Protein AF-A0A8T4FK68-F1 (afdb_monomer)

Foldseek 3Di:
DLAADEEEDDDQVVLVVVLVVVVVHPLLSYAYAWEQQQWDQAPNFIARWRLVLNLCSQLVQAPPVRSTDGDPFAQVVVVVLLVVLVVVVVVVVVDPDDDDPDPPVPPNVRSNDHDGAGPVSVVLRVQCLVCLLVVHFPQRSSVVSCVVSVRSHHYHYNDSWRKHKWWQFPNDIHGPVVVVVVCVVDVPDDTDTDIDIDTHHDDNPDPVD

Mean predicted aligned error: 7.6 Å

Radius of gyration: 19.34 Å; Cα contacts (8 Å, |Δi|>4): 281; chains: 1; bounding box: 52×34×52 Å

Nearest PDB structures (foldseek):
  3c3e-assembly2_C  TM=8.584E-01  e=7.168E-16  Methanosarcina mazei Go1
  6uw7-assembly1_B  TM=7.693E-01  e=9.466E-12  Mycolicibacterium smegmatis MC2 155
  6uvx-assembly1_B  TM=7.563E-01  e=1.746E-11  Mycolicibacterium smegmatis MC2 155
  6uw1-assembly1_B  TM=7.577E-01  e=1.973E-11  Mycolicibacterium smegmatis MC2 155
  6uw3-assembly1_B  TM=7.635E-01  e=1.900E-10  Mycolicibacterium smegmatis MC2 155

pLDDT: mean 85.74, std 16.45, range [35.16, 98.69]

Sequence (209 aa):
MSSMITVISGGEDSLKLIKALRNLLYDSDITVIANTSDALWTQGNLVCPDLDDILYLFSGQLNMQNWTGIKGDTYSTYNFLEKICADAMAIKENATETDDTDGINDVSANLGNIYPIGDKQRAVCIARAMHLKNKLTITQSTRILSKSFGVTATVLPATDTRITAYAKFAGETFSIADFRAIRSTDKTADFKAEIELEFTKYPQITEDT

Solvent-accessible surface area (backbone atoms only — not comparable to full-atom values): 12105 Å² total; per-residue (Å²): 129,89,78,71,46,79,42,83,34,59,61,59,68,39,52,54,51,50,58,54,45,55,78,78,43,59,52,66,38,34,32,38,36,16,45,43,44,76,39,44,80,53,97,94,24,56,45,45,56,45,48,50,32,52,51,22,49,68,45,72,37,37,18,78,89,79,59,55,54,56,54,90,54,49,47,65,64,39,59,52,49,53,50,54,31,50,56,52,50,57,52,53,75,70,53,74,90,73,97,70,94,68,90,72,87,67,60,73,76,59,50,80,65,70,80,89,50,33,51,60,57,44,50,53,20,50,51,43,43,52,34,42,52,70,72,42,48,56,50,56,37,46,48,52,51,30,60,75,52,68,36,64,40,48,66,37,57,68,54,73,58,38,34,42,43,32,32,39,42,99,92,42,81,30,49,52,68,57,46,50,54,58,49,68,76,44,86,82,62,87,82,77,57,52,80,48,78,46,80,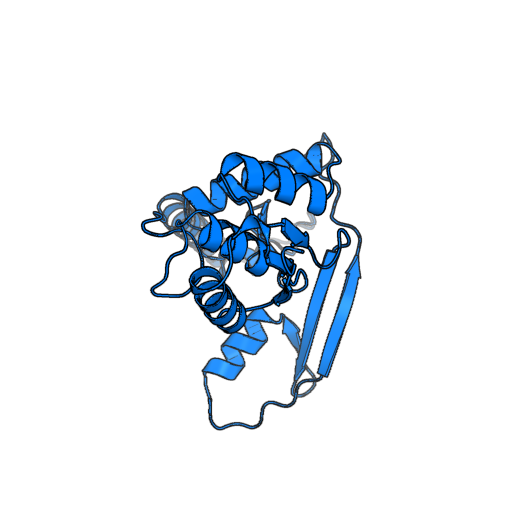47,76,67,81,75,60,50,94,91,107

Structure (mmCIF, N/CA/C/O backbone):
data_AF-A0A8T4FK68-F1
#
_entry.id   AF-A0A8T4FK68-F1
#
loop_
_atom_site.group_PDB
_atom_site.id
_atom_site.type_symbol
_atom_site.label_atom_id
_atom_site.label_alt_id
_atom_site.label_comp_id
_atom_site.label_asym_id
_atom_site.label_entity_id
_atom_site.label_seq_id
_atom_site.pdbx_PDB_ins_code
_atom_site.Cartn_x
_atom_site.Cartn_y
_atom_site.Cartn_z
_atom_site.occupancy
_atom_site.B_iso_or_equiv
_atom_site.auth_seq_id
_atom_site.auth_comp_id
_atom_site.auth_asym_id
_atom_site.auth_atom_id
_atom_site.pdbx_PDB_model_num
ATOM 1 N N . MET A 1 1 ? -22.389 -2.927 22.733 1.00 53.84 1 MET A N 1
ATOM 2 C CA . MET A 1 1 ? -21.248 -3.512 22.000 1.00 53.84 1 MET A CA 1
ATOM 3 C C . MET A 1 1 ? -20.831 -2.488 20.967 1.00 53.84 1 MET A C 1
ATOM 5 O O . MET A 1 1 ? -21.723 -1.981 20.299 1.00 53.84 1 MET A O 1
ATOM 9 N N . SER A 1 2 ? -19.546 -2.132 20.888 1.00 67.31 2 SER A N 1
ATOM 10 C CA . SER A 1 2 ? -19.063 -1.401 19.712 1.00 67.31 2 SER A CA 1
ATOM 11 C C . SER A 1 2 ? -19.108 -2.366 18.528 1.00 67.31 2 SER A C 1
ATOM 13 O O . SER A 1 2 ? -18.639 -3.499 18.661 1.00 67.31 2 SER A O 1
ATOM 15 N N . SER A 1 3 ? -19.756 -1.985 17.431 1.00 83.50 3 SER A N 1
ATOM 16 C CA . SER A 1 3 ? -19.839 -2.830 16.238 1.00 83.50 3 SER A CA 1
ATOM 17 C C . SER A 1 3 ? -18.561 -2.659 15.428 1.00 83.50 3 SER A C 1
ATOM 19 O O . SER A 1 3 ? -18.343 -1.601 14.848 1.00 83.50 3 SER A O 1
ATOM 21 N N . MET A 1 4 ? -17.728 -3.700 15.379 1.00 92.94 4 MET A N 1
ATOM 22 C CA . MET A 1 4 ? -16.524 -3.709 14.549 1.00 92.94 4 MET A CA 1
ATOM 23 C C . MET A 1 4 ? -16.894 -3.982 13.086 1.00 92.94 4 MET A C 1
ATOM 25 O O . MET A 1 4 ? -17.629 -4.932 12.807 1.00 92.94 4 MET A O 1
ATOM 29 N N . ILE A 1 5 ? -16.378 -3.177 12.154 1.00 96.88 5 ILE A N 1
ATOM 30 C CA . ILE A 1 5 ? -16.559 -3.379 10.708 1.00 96.88 5 ILE A CA 1
ATOM 31 C C . ILE A 1 5 ? -15.246 -3.843 10.085 1.00 96.88 5 ILE A C 1
ATOM 33 O O . ILE A 1 5 ? -14.201 -3.226 10.281 1.00 96.88 5 ILE A O 1
ATOM 37 N N . THR A 1 6 ? -15.313 -4.904 9.281 1.00 98.00 6 THR A N 1
ATOM 38 C CA . THR A 1 6 ? -14.191 -5.377 8.466 1.00 98.00 6 THR A CA 1
ATOM 39 C C . THR A 1 6 ? -14.431 -5.062 6.994 1.00 98.00 6 THR A C 1
ATOM 41 O O . THR A 1 6 ? -15.475 -5.407 6.445 1.00 98.00 6 THR A O 1
ATOM 44 N N . VAL A 1 7 ? -13.445 -4.439 6.349 1.00 98.00 7 VAL A N 1
ATOM 45 C CA . VAL A 1 7 ? -13.447 -4.109 4.919 1.00 98.00 7 VAL A CA 1
ATOM 46 C C . VAL A 1 7 ? -12.331 -4.882 4.226 1.00 98.00 7 VAL A C 1
ATOM 48 O O . VAL A 1 7 ? -11.179 -4.819 4.651 1.00 98.00 7 VAL A O 1
ATOM 51 N N . ILE A 1 8 ? -12.654 -5.585 3.142 1.00 97.62 8 ILE A N 1
ATOM 52 C CA . ILE A 1 8 ? -11.650 -6.092 2.200 1.00 97.62 8 ILE A CA 1
ATOM 53 C C . ILE A 1 8 ? -11.400 -4.975 1.186 1.00 97.62 8 ILE A C 1
ATOM 55 O O . ILE A 1 8 ? -12.343 -4.478 0.572 1.00 97.62 8 ILE A O 1
ATOM 59 N N . SER A 1 9 ? -10.152 -4.530 1.073 1.00 96.44 9 SER A N 1
ATOM 60 C CA . SER A 1 9 ? -9.780 -3.291 0.386 1.00 96.44 9 SER A CA 1
ATOM 61 C C . SER A 1 9 ? -8.747 -3.543 -0.702 1.00 96.44 9 SER A C 1
ATOM 63 O O . SER A 1 9 ? -7.803 -4.300 -0.495 1.00 96.44 9 SER A O 1
ATOM 65 N N . GLY A 1 10 ? -8.893 -2.850 -1.825 1.00 92.81 10 GLY A N 1
ATOM 66 C CA . GLY A 1 10 ? -7.921 -2.796 -2.910 1.00 92.81 10 GLY A CA 1
ATOM 67 C C . GLY A 1 10 ? -8.295 -1.667 -3.866 1.00 92.81 10 GLY A C 1
ATOM 68 O O . GLY A 1 10 ? -9.458 -1.548 -4.261 1.00 92.81 10 GLY A O 1
ATOM 69 N N . GLY A 1 11 ? -7.316 -0.844 -4.225 1.00 91.50 11 GLY A N 1
ATOM 70 C CA . GLY A 1 11 ? -7.487 0.318 -5.083 1.00 91.50 11 GLY A CA 1
ATOM 71 C C . GLY A 1 11 ? -8.130 1.537 -4.414 1.00 91.50 11 GLY A C 1
ATOM 72 O O . GLY A 1 11 ? -8.482 1.569 -3.236 1.00 91.50 11 GLY A O 1
ATOM 73 N N . GLU A 1 12 ? -8.294 2.579 -5.222 1.00 94.31 12 GLU A N 1
ATOM 74 C CA . GLU A 1 12 ? -8.734 3.906 -4.786 1.00 94.31 12 GLU A CA 1
ATOM 75 C C . GLU A 1 12 ? -10.161 3.931 -4.201 1.00 94.31 12 GLU A C 1
ATOM 77 O O . GLU A 1 12 ? -10.438 4.640 -3.230 1.00 94.31 12 GLU A O 1
ATOM 82 N N . ASP A 1 13 ? -11.098 3.174 -4.772 1.00 94.88 13 ASP A N 1
ATOM 83 C CA . ASP A 1 13 ? -12.507 3.289 -4.385 1.00 94.88 13 ASP A CA 1
ATOM 84 C C . ASP A 1 13 ? -12.793 2.705 -2.995 1.00 94.88 13 ASP A C 1
ATOM 86 O O . ASP A 1 13 ? -13.653 3.218 -2.269 1.00 94.88 13 ASP A O 1
ATOM 90 N N . SER A 1 14 ? -12.029 1.700 -2.559 1.00 96.50 14 SER A N 1
ATOM 91 C CA . SER A 1 14 ? -12.123 1.219 -1.181 1.00 96.50 14 SER A CA 1
ATOM 92 C C . SER A 1 14 ? -11.582 2.249 -0.185 1.00 96.50 14 SER A C 1
ATOM 94 O O . SER A 1 14 ? -12.169 2.401 0.886 1.00 96.50 14 SER A O 1
ATOM 96 N N . LEU A 1 15 ? -10.553 3.036 -0.534 1.00 97.81 15 LEU A N 1
ATOM 97 C CA . LEU A 1 15 ? -10.084 4.154 0.301 1.00 97.81 15 LEU A CA 1
ATOM 98 C C . LEU A 1 15 ? -11.173 5.219 0.473 1.00 97.81 15 LEU A C 1
ATOM 100 O O . LEU A 1 15 ? -11.374 5.720 1.583 1.00 97.81 15 LEU A O 1
ATOM 104 N N . LYS A 1 16 ? -11.918 5.541 -0.593 1.00 97.81 16 LYS A N 1
ATOM 105 C CA . LYS A 1 16 ? -13.069 6.463 -0.531 1.00 97.81 16 LYS A CA 1
ATOM 106 C C . LYS A 1 16 ? -14.152 5.945 0.410 1.00 97.81 16 LYS A C 1
ATOM 108 O O . LYS A 1 16 ? -14.656 6.709 1.238 1.00 97.81 16 LYS A O 1
A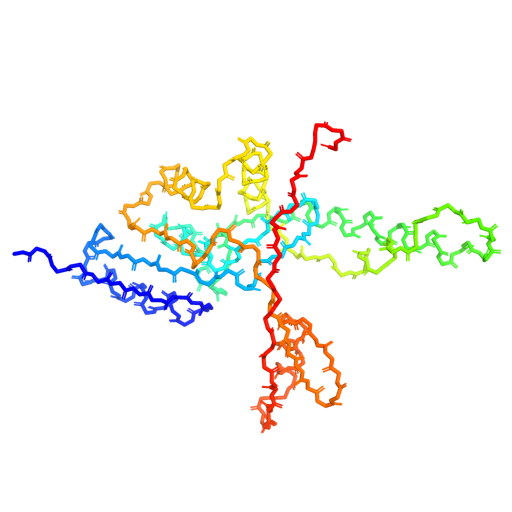TOM 113 N N . LEU A 1 17 ? -14.478 4.655 0.318 1.00 97.88 17 LEU A N 1
ATOM 114 C CA . LEU A 1 17 ? -15.441 4.005 1.208 1.00 97.88 17 LEU A CA 1
ATOM 115 C C . LEU A 1 17 ? -14.965 4.033 2.665 1.00 97.88 17 LEU A C 1
ATOM 117 O O . LEU A 1 17 ? -15.710 4.464 3.542 1.00 97.88 17 LEU A O 1
ATOM 121 N N . ILE A 1 18 ? -13.717 3.636 2.930 1.00 98.19 18 ILE A N 1
ATOM 122 C CA . ILE A 1 18 ? -13.132 3.651 4.278 1.00 98.19 18 ILE A CA 1
ATOM 123 C C . ILE A 1 18 ? -13.149 5.073 4.836 1.00 98.19 18 ILE A C 1
ATOM 125 O O . ILE A 1 18 ? -13.589 5.285 5.963 1.00 98.19 18 ILE A O 1
ATOM 129 N N . LYS A 1 19 ? -12.769 6.078 4.040 1.00 97.94 19 LYS A N 1
ATOM 130 C CA . LYS A 1 19 ? -12.858 7.487 4.440 1.00 97.94 19 LYS A CA 1
ATOM 131 C C . LYS A 1 19 ? -14.286 7.880 4.838 1.00 97.94 19 LYS A C 1
ATOM 133 O O . LYS A 1 19 ? -14.451 8.645 5.784 1.00 97.94 19 LYS A O 1
ATOM 138 N N . ALA A 1 20 ? -15.308 7.396 4.131 1.00 97.75 20 ALA A N 1
ATOM 139 C CA . ALA A 1 20 ? -16.699 7.649 4.495 1.00 97.75 20 ALA A CA 1
ATOM 140 C C . ALA A 1 20 ? -17.082 6.961 5.819 1.00 97.75 20 ALA A C 1
ATOM 142 O O . ALA A 1 20 ? -17.728 7.592 6.654 1.00 97.75 20 ALA A O 1
ATOM 143 N N . LEU A 1 21 ? -16.630 5.722 6.049 1.00 97.00 21 LEU A N 1
ATOM 144 C CA . LEU A 1 21 ? -16.853 4.991 7.306 1.00 97.00 21 LEU A CA 1
ATOM 145 C C . LEU A 1 21 ? -16.247 5.706 8.518 1.00 97.00 21 LEU A C 1
ATOM 147 O O . LEU A 1 21 ? -16.875 5.743 9.572 1.00 97.00 21 LEU A O 1
ATOM 151 N N . ARG A 1 22 ? -15.085 6.350 8.361 1.00 96.62 22 ARG A N 1
ATOM 152 C CA . ARG A 1 22 ? -14.441 7.157 9.418 1.00 96.62 22 ARG A CA 1
ATOM 153 C C . ARG A 1 22 ? -15.263 8.369 9.871 1.00 96.62 22 ARG A C 1
ATOM 155 O O . ARG A 1 22 ? -14.980 8.939 10.916 1.00 96.62 22 ARG A O 1
ATOM 162 N N . ASN A 1 23 ? -16.284 8.776 9.110 1.00 96.12 23 ASN A N 1
ATOM 163 C CA . ASN A 1 23 ? -17.225 9.810 9.556 1.00 96.12 23 ASN A CA 1
ATOM 164 C C . ASN A 1 23 ? -18.300 9.259 10.510 1.00 96.12 23 ASN A C 1
ATOM 166 O O . ASN A 1 23 ? -19.029 10.039 11.117 1.00 96.12 23 ASN A O 1
ATOM 170 N N . LEU A 1 24 ? -18.445 7.933 10.589 1.00 95.81 24 LEU A N 1
ATOM 171 C CA . LEU A 1 24 ? -19.508 7.243 11.324 1.00 95.81 24 LEU A CA 1
ATOM 172 C C . LEU A 1 24 ? -18.969 6.376 12.468 1.00 95.81 24 LEU A C 1
ATOM 174 O O . LEU A 1 24 ? -19.707 6.088 13.407 1.00 95.81 24 LEU A O 1
ATOM 178 N N . LEU A 1 25 ? -17.709 5.949 12.380 1.00 96.31 25 LEU A N 1
ATOM 179 C CA . LEU A 1 25 ? -17.057 5.031 13.309 1.00 96.31 25 LEU A CA 1
ATOM 180 C C . LEU A 1 25 ? -15.730 5.604 13.790 1.00 96.31 25 LEU A C 1
ATOM 182 O O . LEU A 1 25 ? -15.066 6.346 13.065 1.00 96.31 25 LEU A O 1
ATOM 186 N N . TYR A 1 26 ? -15.311 5.195 14.986 1.00 97.12 26 TYR A N 1
ATOM 187 C CA . TYR A 1 26 ? -13.932 5.403 15.402 1.00 97.12 26 TYR A CA 1
ATOM 188 C C . TYR A 1 26 ? -13.005 4.528 14.560 1.00 97.12 26 TYR A C 1
ATOM 190 O O . TYR A 1 26 ? -13.334 3.384 14.253 1.00 97.12 26 TYR A O 1
ATOM 198 N N . ASP A 1 27 ? -11.813 5.036 14.244 1.00 97.81 27 ASP A N 1
ATOM 199 C CA . ASP A 1 27 ? -10.798 4.274 13.505 1.00 97.81 27 ASP A CA 1
ATOM 200 C C . ASP A 1 27 ? -10.514 2.913 14.177 1.00 97.81 27 ASP A C 1
ATOM 202 O O . ASP A 1 27 ? -10.367 1.910 13.488 1.00 97.81 27 ASP A O 1
ATOM 206 N N . SER A 1 28 ? -10.548 2.842 15.516 1.00 97.25 28 SER A N 1
ATOM 207 C CA . SER A 1 28 ? -10.370 1.605 16.296 1.00 97.25 28 SER A CA 1
ATOM 208 C C . SER A 1 28 ? -11.460 0.545 16.099 1.00 97.25 28 SER A C 1
ATOM 210 O O . SER A 1 28 ? -11.232 -0.617 16.427 1.00 97.25 28 SER A O 1
ATOM 212 N N . ASP A 1 29 ? -12.628 0.922 15.576 1.00 97.81 29 ASP A N 1
ATOM 213 C CA . ASP A 1 29 ? -13.724 0.001 15.251 1.00 97.81 29 ASP A CA 1
ATOM 214 C C . ASP A 1 29 ? -13.664 -0.479 13.787 1.00 97.81 29 ASP A C 1
ATOM 216 O O . ASP A 1 29 ? -14.525 -1.242 13.340 1.00 97.81 29 ASP A O 1
ATOM 220 N N . ILE A 1 30 ? -12.646 -0.052 13.029 1.00 98.38 30 ILE A N 1
ATOM 221 C CA . ILE A 1 30 ? -12.450 -0.412 11.626 1.00 98.38 30 ILE A CA 1
ATOM 222 C C . ILE A 1 30 ? -11.270 -1.379 11.500 1.00 98.38 30 ILE A C 1
ATOM 224 O O . ILE A 1 30 ? -10.144 -1.115 11.927 1.00 98.38 30 ILE A O 1
ATOM 228 N N . THR A 1 31 ? -11.530 -2.512 10.854 1.00 98.50 31 THR A N 1
ATOM 229 C CA . THR A 1 31 ? -10.511 -3.450 10.383 1.00 98.50 31 THR A CA 1
ATOM 230 C C . THR A 1 31 ? -10.459 -3.422 8.864 1.00 98.50 31 THR A C 1
ATOM 232 O O . THR A 1 31 ? -11.493 -3.509 8.204 1.00 98.50 31 THR A O 1
ATOM 235 N N . VAL A 1 32 ? -9.261 -3.351 8.295 1.00 98.62 32 VAL A N 1
ATOM 236 C CA . VAL A 1 32 ? -9.051 -3.409 6.850 1.00 98.62 32 VAL A CA 1
ATOM 237 C C . VAL A 1 32 ? -8.119 -4.563 6.512 1.00 98.62 32 VAL A C 1
ATOM 239 O O . VAL A 1 32 ? -7.010 -4.641 7.038 1.00 98.62 32 VAL A O 1
ATOM 242 N N . ILE A 1 33 ? -8.573 -5.444 5.623 1.00 98.50 33 ILE A N 1
ATOM 243 C CA . ILE A 1 33 ? -7.760 -6.483 4.991 1.00 98.50 33 ILE A CA 1
ATOM 244 C C . ILE A 1 33 ? -7.402 -5.972 3.597 1.00 98.50 33 ILE A C 1
ATOM 246 O O . ILE A 1 33 ? -8.261 -5.889 2.720 1.00 98.50 33 ILE A O 1
ATOM 250 N N . ALA A 1 34 ? -6.151 -5.568 3.420 1.00 97.50 34 ALA A N 1
ATOM 251 C CA . ALA A 1 34 ? -5.659 -4.936 2.208 1.00 97.50 34 ALA A CA 1
ATOM 252 C C . ALA A 1 34 ? -5.149 -5.967 1.201 1.00 97.50 34 ALA A C 1
ATOM 254 O O . ALA A 1 34 ? -4.434 -6.903 1.566 1.00 97.50 34 ALA A O 1
ATOM 255 N N . ASN A 1 35 ? -5.464 -5.753 -0.070 1.00 94.31 35 ASN A N 1
ATOM 256 C CA . ASN A 1 35 ? -4.898 -6.492 -1.182 1.00 94.31 35 ASN A CA 1
ATOM 257 C C . ASN A 1 35 ? -3.358 -6.443 -1.161 1.00 94.31 35 ASN A C 1
ATOM 259 O O . ASN A 1 35 ? -2.742 -5.427 -0.840 1.00 94.31 35 ASN A O 1
ATOM 263 N N . THR A 1 36 ? -2.738 -7.570 -1.500 1.00 92.25 36 THR A N 1
ATOM 264 C CA . THR A 1 36 ? -1.280 -7.716 -1.597 1.00 92.25 36 THR A CA 1
ATOM 265 C C . THR A 1 36 ? -0.818 -8.155 -2.983 1.00 92.25 36 THR A C 1
ATOM 267 O O . THR A 1 36 ? 0.388 -8.233 -3.198 1.00 92.25 36 THR A O 1
ATOM 270 N N . SER A 1 37 ? -1.734 -8.409 -3.931 1.00 89.19 37 SER A N 1
ATOM 271 C CA . SER A 1 37 ? -1.386 -8.867 -5.286 1.00 89.19 37 SER A CA 1
ATOM 272 C C . SER A 1 37 ? -0.647 -7.823 -6.121 1.00 89.19 37 SER A C 1
ATOM 274 O O . SER A 1 37 ? 0.010 -8.171 -7.100 1.00 89.19 37 SER A O 1
ATOM 276 N N . ASP A 1 38 ? -0.782 -6.554 -5.735 1.00 86.50 38 ASP A N 1
ATOM 277 C CA . ASP A 1 38 ? -0.188 -5.397 -6.405 1.00 86.50 38 ASP A CA 1
ATOM 278 C C . ASP A 1 38 ? 1.156 -5.004 -5.777 1.00 86.50 38 ASP A C 1
ATOM 280 O O . ASP A 1 38 ? 1.771 -4.010 -6.168 1.00 86.50 38 ASP A O 1
ATOM 284 N N . ALA A 1 39 ? 1.617 -5.764 -4.778 1.00 89.00 39 ALA A N 1
ATOM 285 C CA . ALA A 1 39 ? 2.922 -5.548 -4.190 1.00 89.00 39 ALA A CA 1
ATOM 286 C C . ALA A 1 39 ? 4.017 -5.889 -5.209 1.00 89.00 39 ALA A C 1
ATOM 288 O O . ALA A 1 39 ? 4.020 -6.969 -5.805 1.00 89.00 39 ALA A O 1
ATOM 289 N N . LEU A 1 40 ? 4.976 -4.982 -5.379 1.00 85.06 40 LEU A N 1
ATOM 290 C CA . LEU A 1 40 ? 6.018 -5.100 -6.394 1.00 85.06 40 LEU A CA 1
ATOM 291 C C . LEU A 1 40 ? 7.397 -4.799 -5.812 1.00 85.06 40 LEU A C 1
ATOM 293 O O . LEU A 1 40 ? 7.557 -3.951 -4.931 1.00 85.06 40 LEU A O 1
ATOM 297 N N . TRP A 1 41 ? 8.399 -5.512 -6.320 1.00 84.12 41 TRP A N 1
ATOM 298 C CA . TRP A 1 41 ? 9.800 -5.251 -6.015 1.00 84.12 41 TRP A CA 1
ATOM 299 C C . TRP A 1 41 ? 10.356 -4.265 -7.032 1.00 84.12 41 TRP A C 1
ATOM 301 O O . TRP A 1 41 ? 10.356 -4.538 -8.228 1.00 84.12 41 TRP A O 1
ATOM 311 N N . THR A 1 42 ? 10.833 -3.120 -6.560 1.00 84.00 42 THR A N 1
ATOM 312 C CA . THR A 1 42 ? 11.462 -2.101 -7.403 1.00 84.00 42 THR A CA 1
ATOM 313 C C . THR A 1 42 ? 12.501 -1.336 -6.598 1.00 84.00 42 THR A C 1
ATOM 315 O O . THR A 1 42 ? 12.358 -1.167 -5.386 1.00 84.00 42 THR A O 1
ATOM 318 N N . GLN A 1 43 ? 13.572 -0.884 -7.252 1.00 84.88 43 GLN A N 1
ATOM 319 C CA . GLN A 1 43 ? 14.631 -0.087 -6.615 1.00 84.88 43 GLN A CA 1
ATOM 320 C C . GLN A 1 43 ? 15.177 -0.748 -5.331 1.00 84.88 43 GLN A C 1
ATOM 322 O O . GLN A 1 43 ? 15.412 -0.074 -4.330 1.00 84.88 43 GLN A O 1
ATOM 327 N N . GLY A 1 44 ? 15.298 -2.082 -5.334 1.00 84.19 44 GLY A N 1
ATOM 328 C CA . GLY A 1 44 ? 15.762 -2.881 -4.191 1.00 84.19 44 GLY A CA 1
ATOM 329 C C . GLY A 1 44 ? 14.782 -2.994 -3.016 1.00 84.19 44 GLY A C 1
ATOM 330 O O . GLY A 1 44 ? 15.149 -3.532 -1.976 1.00 84.19 44 GLY A O 1
ATOM 331 N N . ASN A 1 45 ? 13.548 -2.501 -3.144 1.00 89.19 45 ASN A N 1
ATOM 332 C CA . ASN A 1 45 ? 12.579 -2.454 -2.054 1.00 89.19 45 ASN A CA 1
ATOM 333 C C . ASN A 1 45 ? 11.223 -3.056 -2.446 1.00 89.19 45 ASN A C 1
ATOM 335 O O . ASN A 1 45 ? 10.836 -3.059 -3.615 1.00 89.19 45 ASN A O 1
ATOM 339 N N . LEU A 1 46 ? 10.477 -3.521 -1.440 1.00 90.50 46 LEU A N 1
ATOM 340 C CA . LEU A 1 46 ? 9.096 -3.966 -1.600 1.00 90.50 46 LEU A CA 1
ATOM 341 C C . LEU A 1 46 ? 8.124 -2.799 -1.382 1.00 90.50 46 LEU A C 1
ATOM 343 O O . LEU A 1 46 ? 8.004 -2.273 -0.269 1.00 90.50 46 LEU A O 1
ATOM 347 N N . VAL A 1 47 ? 7.388 -2.453 -2.434 1.00 91.31 47 VAL A N 1
ATOM 348 C CA . VAL A 1 47 ? 6.292 -1.478 -2.406 1.00 91.31 47 VAL A CA 1
ATOM 349 C C . VAL A 1 47 ? 4.975 -2.233 -2.259 1.00 91.31 47 VAL A C 1
ATOM 351 O O . VAL A 1 47 ? 4.732 -3.188 -2.995 1.00 91.31 47 VAL A O 1
ATOM 354 N N . CYS A 1 48 ? 4.121 -1.810 -1.325 1.00 94.00 48 CYS A N 1
ATOM 355 C CA . CYS A 1 48 ? 2.807 -2.413 -1.095 1.00 94.00 48 CYS A CA 1
ATOM 356 C C . CYS A 1 48 ? 1.724 -1.323 -1.180 1.00 94.00 48 CYS A C 1
ATOM 358 O O . CYS A 1 48 ? 1.288 -0.849 -0.131 1.00 94.00 48 CYS A O 1
ATOM 360 N N . PRO A 1 49 ? 1.302 -0.904 -2.387 1.00 93.56 49 PRO A N 1
ATOM 361 C CA . PRO A 1 49 ? 0.528 0.326 -2.579 1.00 93.56 49 PRO A CA 1
ATOM 362 C C . PRO A 1 49 ? -0.781 0.337 -1.781 1.00 93.56 49 PRO A C 1
ATOM 364 O O . PRO A 1 49 ? -0.988 1.231 -0.968 1.00 93.56 49 PRO A O 1
ATOM 367 N N . ASP A 1 50 ? -1.594 -0.717 -1.896 1.00 95.81 50 ASP A N 1
ATOM 368 C CA . ASP A 1 50 ? -2.881 -0.798 -1.193 1.00 95.81 50 ASP A CA 1
ATOM 369 C C . ASP A 1 50 ? -2.728 -0.757 0.337 1.00 95.81 50 ASP A C 1
ATOM 371 O O . ASP A 1 50 ? -3.529 -0.129 1.028 1.00 95.81 50 ASP A O 1
ATOM 375 N N . LEU A 1 51 ? -1.686 -1.392 0.886 1.00 96.81 51 LEU A N 1
ATOM 376 C CA . LEU A 1 51 ? -1.380 -1.324 2.319 1.00 96.81 51 LEU A CA 1
ATOM 377 C C . LEU A 1 51 ? -0.924 0.075 2.727 1.00 96.81 51 LEU A C 1
ATOM 379 O O . LEU A 1 51 ? -1.402 0.615 3.724 1.00 96.81 51 LEU A O 1
ATOM 383 N N . ASP A 1 52 ? 0.018 0.636 1.975 1.00 97.81 52 ASP A N 1
ATOM 384 C CA . ASP A 1 52 ? 0.639 1.922 2.270 1.00 97.81 52 ASP A CA 1
ATOM 385 C C . ASP A 1 52 ? -0.400 3.045 2.229 1.00 97.81 52 ASP A C 1
ATOM 387 O O . ASP A 1 52 ? -0.478 3.839 3.166 1.00 97.81 52 ASP A O 1
ATOM 391 N N . ASP A 1 53 ? -1.287 3.046 1.237 1.00 98.19 53 ASP A N 1
ATOM 392 C CA . ASP A 1 53 ? -2.326 4.064 1.104 1.00 98.19 53 ASP A CA 1
ATOM 393 C C . ASP A 1 53 ? -3.383 3.988 2.212 1.00 98.19 53 ASP A C 1
ATOM 395 O O . ASP A 1 53 ? -3.857 5.027 2.681 1.00 98.19 53 ASP A O 1
ATOM 399 N N . ILE A 1 54 ? -3.703 2.792 2.722 1.00 98.44 54 ILE A N 1
ATOM 400 C CA . ILE A 1 54 ? -4.548 2.644 3.919 1.00 98.44 54 ILE A CA 1
ATOM 401 C C . ILE A 1 54 ? -3.849 3.249 5.144 1.00 98.44 54 ILE A C 1
ATOM 403 O O . ILE A 1 54 ? -4.476 3.980 5.918 1.00 98.44 54 ILE A O 1
ATOM 407 N N . LEU A 1 55 ? -2.553 2.977 5.327 1.00 98.69 55 LEU A N 1
ATOM 408 C CA . LEU A 1 55 ? -1.777 3.545 6.433 1.00 98.69 55 LEU A CA 1
ATOM 409 C C . LEU A 1 55 ? -1.701 5.074 6.332 1.00 98.69 55 LEU A C 1
ATOM 411 O O . LEU A 1 55 ? -1.870 5.780 7.334 1.00 98.69 55 LEU A O 1
ATOM 415 N N . TYR A 1 56 ? -1.498 5.607 5.129 1.00 98.69 56 TYR A N 1
ATOM 416 C CA . TYR A 1 56 ? -1.493 7.045 4.882 1.00 98.69 56 TYR A CA 1
ATOM 417 C C . TYR A 1 56 ? -2.878 7.656 5.101 1.00 98.69 56 TYR A C 1
ATOM 419 O O . TYR A 1 56 ? -2.974 8.748 5.663 1.00 98.69 56 TYR A O 1
ATOM 427 N N . LEU A 1 57 ? -3.959 6.962 4.734 1.00 98.62 57 LEU A N 1
ATOM 428 C CA . LEU A 1 57 ? -5.323 7.438 4.960 1.00 98.62 57 LEU A CA 1
ATOM 429 C C . LEU A 1 57 ? -5.587 7.602 6.455 1.00 98.62 57 LEU A C 1
ATOM 431 O O . LEU A 1 57 ? -5.969 8.690 6.898 1.00 98.62 57 LEU A O 1
ATOM 435 N N . PHE A 1 58 ? -5.370 6.546 7.242 1.00 98.62 58 PHE A N 1
ATOM 436 C CA . PHE A 1 58 ? -5.640 6.578 8.679 1.00 98.62 58 PHE A CA 1
ATOM 437 C C . PHE A 1 58 ? -4.746 7.569 9.424 1.00 98.62 58 PHE A C 1
ATOM 439 O O . PHE A 1 58 ? -5.237 8.281 10.296 1.00 98.62 58 PHE A O 1
ATOM 446 N N . SER A 1 59 ? -3.482 7.705 9.019 1.00 98.44 59 SER A N 1
ATOM 447 C CA . SER A 1 59 ? -2.551 8.672 9.618 1.00 98.44 59 SER A CA 1
ATOM 448 C C . SER A 1 59 ? -2.732 10.119 9.145 1.00 98.44 59 SER A C 1
ATOM 450 O O . SER A 1 59 ? -2.024 11.009 9.610 1.00 98.44 59 SER A O 1
ATOM 452 N N . GLY A 1 60 ? -3.666 10.382 8.223 1.00 98.12 60 GLY A N 1
ATOM 453 C CA . GLY A 1 60 ? -3.912 11.724 7.681 1.00 98.12 60 GLY A CA 1
ATOM 454 C C . GLY A 1 60 ? -2.831 12.217 6.713 1.00 98.12 60 GLY A C 1
ATOM 455 O O . GLY A 1 60 ? -2.761 13.411 6.420 1.00 98.12 60 GLY A O 1
ATOM 456 N N . GLN A 1 61 ? -1.992 11.308 6.216 1.00 98.44 61 GLN A N 1
ATOM 457 C CA . GLN A 1 61 ? -0.871 11.586 5.323 1.00 98.44 61 GLN A CA 1
ATOM 458 C C . GLN A 1 61 ? -1.178 11.295 3.851 1.00 98.44 61 GLN A C 1
ATOM 460 O O . GLN A 1 61 ? -0.372 11.673 3.010 1.00 98.44 61 GLN A O 1
ATOM 465 N N . LEU A 1 62 ? -2.304 10.654 3.517 1.00 98.50 62 LEU A N 1
ATOM 466 C CA . LEU A 1 62 ? -2.628 10.287 2.132 1.00 98.50 62 LEU A CA 1
ATOM 467 C C . LEU A 1 62 ? -2.722 11.522 1.231 1.00 98.50 62 LEU A C 1
ATOM 469 O O . LEU A 1 62 ? -3.355 12.528 1.575 1.00 98.50 62 LEU A O 1
ATOM 473 N N . ASN A 1 63 ? -2.137 11.427 0.041 1.00 97.94 63 ASN A N 1
ATOM 474 C CA . ASN A 1 63 ? -2.404 12.376 -1.022 1.00 97.94 63 ASN A CA 1
ATOM 475 C C . ASN A 1 63 ? -3.819 12.154 -1.579 1.00 97.94 63 ASN A C 1
ATOM 477 O O . ASN A 1 63 ? -4.072 11.286 -2.404 1.00 97.94 63 ASN A O 1
ATOM 481 N N . MET A 1 64 ? -4.762 12.980 -1.132 1.00 96.56 64 MET A N 1
ATOM 482 C CA . MET A 1 64 ? -6.171 12.879 -1.527 1.00 96.56 64 MET A CA 1
ATOM 483 C C . MET A 1 64 ? -6.456 13.333 -2.970 1.00 96.56 64 MET A C 1
ATOM 485 O O . MET A 1 64 ? -7.585 13.180 -3.426 1.00 96.56 64 MET A O 1
ATOM 489 N N . GLN A 1 65 ? -5.491 13.946 -3.672 1.00 94.81 65 GLN A N 1
ATOM 490 C CA . GLN A 1 65 ? -5.695 14.411 -5.053 1.00 94.81 65 GLN A CA 1
ATOM 491 C C . GLN A 1 65 ? -5.680 13.248 -6.047 1.00 94.81 65 GLN A C 1
ATOM 493 O O . GLN A 1 65 ? -6.482 13.221 -6.974 1.00 94.81 65 GLN A O 1
ATOM 498 N N . ASN A 1 66 ? -4.770 12.300 -5.839 1.00 91.75 66 ASN A N 1
ATOM 499 C CA . ASN A 1 66 ? -4.583 11.112 -6.669 1.00 91.75 66 ASN A CA 1
ATOM 500 C C . ASN A 1 66 ? -4.899 9.808 -5.915 1.00 91.75 66 ASN A C 1
ATOM 502 O O . ASN A 1 66 ? -4.799 8.744 -6.507 1.00 91.75 66 ASN A O 1
ATOM 506 N N . TRP A 1 67 ? -5.256 9.894 -4.627 1.00 96.56 67 TRP A N 1
ATOM 507 C CA . TRP A 1 67 ? -5.563 8.763 -3.747 1.00 96.56 67 TRP A CA 1
ATOM 508 C C . TRP A 1 67 ? -4.431 7.742 -3.586 1.00 96.56 67 TRP A C 1
ATOM 510 O O . TRP A 1 67 ? -4.695 6.597 -3.236 1.00 96.56 67 TRP A O 1
ATOM 520 N N . THR A 1 68 ? -3.181 8.166 -3.785 1.00 95.12 68 THR A N 1
ATOM 521 C CA . THR A 1 68 ? -1.998 7.311 -3.629 1.00 95.12 68 THR A CA 1
ATOM 522 C C . THR A 1 68 ? -0.794 8.106 -3.133 1.00 95.12 68 THR A C 1
ATOM 524 O O . THR A 1 68 ? -0.525 9.227 -3.579 1.00 95.12 68 THR A O 1
ATOM 527 N N . GLY A 1 69 ? -0.016 7.508 -2.237 1.00 96.06 69 GLY A N 1
ATOM 528 C CA . GLY A 1 69 ? 1.211 8.079 -1.696 1.00 96.06 69 GLY A CA 1
ATOM 529 C C . GLY A 1 69 ? 0.997 9.187 -0.667 1.00 96.06 69 GLY A C 1
ATOM 530 O O . GLY A 1 69 ? -0.108 9.443 -0.188 1.00 96.06 69 GLY A O 1
ATOM 531 N N . ILE A 1 70 ? 2.092 9.847 -0.285 1.00 98.25 70 ILE A N 1
ATOM 532 C CA . ILE A 1 70 ? 2.097 10.803 0.826 1.00 98.25 70 ILE A CA 1
ATOM 533 C C . ILE A 1 70 ? 1.851 12.228 0.312 1.00 98.25 70 ILE A C 1
ATOM 535 O O . ILE A 1 70 ? 2.457 12.700 -0.650 1.00 98.25 70 ILE A O 1
ATOM 539 N N . LYS A 1 71 ? 0.960 12.961 0.981 1.00 98.00 71 LYS A N 1
ATOM 540 C CA . LYS A 1 71 ? 0.670 14.368 0.708 1.00 98.00 71 LYS A CA 1
ATOM 541 C C . LYS A 1 71 ? 1.928 15.214 0.903 1.00 98.00 71 LYS A C 1
ATOM 543 O O . LYS A 1 71 ? 2.507 15.252 1.991 1.00 98.00 71 LYS A O 1
ATOM 548 N N . GLY A 1 72 ? 2.286 15.964 -0.138 1.00 97.50 72 GLY A N 1
ATOM 549 C CA . GLY A 1 72 ? 3.461 16.836 -0.124 1.00 97.50 72 GLY A CA 1
ATOM 550 C C . GLY A 1 72 ? 4.779 16.065 -0.057 1.00 97.50 72 GLY A C 1
ATOM 551 O O . GLY A 1 72 ? 5.743 16.580 0.506 1.00 97.50 72 GLY A O 1
ATOM 552 N N . ASP A 1 73 ? 4.805 14.826 -0.553 1.00 98.06 73 ASP A N 1
ATOM 553 C CA . ASP A 1 73 ? 6.058 14.106 -0.759 1.00 98.06 73 ASP A CA 1
ATOM 554 C C . ASP A 1 73 ? 6.875 14.745 -1.892 1.00 98.06 73 ASP A C 1
ATOM 556 O O . ASP A 1 73 ? 6.323 15.335 -2.826 1.00 98.06 73 ASP A O 1
ATOM 560 N N . THR A 1 74 ? 8.194 14.644 -1.795 1.00 98.06 74 THR A N 1
ATOM 561 C CA . THR A 1 74 ? 9.133 15.102 -2.825 1.00 98.06 74 THR A CA 1
ATOM 562 C C . THR A 1 74 ? 9.615 13.915 -3.651 1.00 98.06 74 THR A C 1
ATOM 564 O O . THR A 1 74 ? 9.469 12.772 -3.240 1.00 98.06 74 THR A O 1
ATOM 567 N N . TYR A 1 75 ? 10.174 14.170 -4.833 1.00 96.88 75 TYR A N 1
ATOM 568 C CA . TYR A 1 75 ? 10.641 13.125 -5.756 1.00 96.88 75 TYR A CA 1
ATOM 569 C C . TYR A 1 75 ? 12.124 13.308 -6.096 1.00 96.88 75 TYR A C 1
ATOM 571 O O . TYR A 1 75 ? 12.570 12.958 -7.185 1.00 96.88 75 TYR A O 1
ATOM 579 N N . SER A 1 76 ? 12.906 13.880 -5.176 1.00 97.88 76 SER A N 1
ATOM 580 C CA . SER A 1 76 ? 14.308 14.227 -5.436 1.00 97.88 76 SER A CA 1
ATOM 581 C C . SER A 1 76 ? 15.134 12.984 -5.760 1.00 97.88 76 SER A C 1
ATOM 583 O O . SER A 1 76 ? 15.910 12.991 -6.715 1.00 97.88 76 SER A O 1
ATOM 585 N N . THR A 1 77 ? 14.920 11.896 -5.011 1.00 95.88 77 THR A N 1
ATOM 586 C CA . THR A 1 77 ? 15.607 10.622 -5.258 1.00 95.88 77 THR A CA 1
ATOM 587 C C . THR A 1 77 ? 15.194 10.018 -6.594 1.00 95.88 77 THR A C 1
ATOM 589 O O . THR A 1 77 ? 16.048 9.558 -7.342 1.00 95.88 77 THR A O 1
ATOM 592 N N . TYR A 1 78 ? 13.893 10.035 -6.902 1.00 94.19 78 TYR A N 1
ATOM 593 C CA . TYR A 1 78 ? 13.370 9.505 -8.161 1.00 94.19 78 TYR A CA 1
ATOM 594 C C . TYR A 1 78 ? 13.944 10.259 -9.367 1.00 94.19 78 TYR A C 1
ATOM 596 O O . TYR A 1 78 ? 14.534 9.633 -10.238 1.00 94.19 78 TYR A O 1
ATOM 604 N N . ASN A 1 79 ? 13.863 11.592 -9.370 1.00 94.38 79 ASN A N 1
ATOM 605 C CA . ASN A 1 79 ? 14.342 12.424 -10.477 1.00 94.38 79 ASN A CA 1
ATOM 606 C C . ASN A 1 79 ? 15.848 12.238 -10.722 1.00 94.38 79 ASN A C 1
ATOM 608 O O . ASN A 1 79 ? 16.310 12.212 -11.861 1.00 94.38 79 ASN A O 1
ATOM 612 N N . PHE A 1 80 ? 16.639 12.116 -9.651 1.00 94.88 80 PHE A N 1
ATOM 613 C CA . PHE A 1 80 ? 18.076 11.892 -9.789 1.00 94.88 80 PHE A CA 1
ATOM 614 C C . PHE A 1 80 ? 18.393 10.473 -10.276 1.00 94.88 80 PHE A C 1
ATOM 616 O O . PHE A 1 80 ? 19.287 10.300 -11.103 1.00 94.88 80 PHE A O 1
ATOM 623 N N . LEU A 1 81 ? 17.643 9.471 -9.809 1.00 91.25 81 LEU A N 1
ATOM 624 C CA . LEU A 1 81 ? 17.778 8.091 -10.265 1.00 91.25 81 LEU A CA 1
ATOM 625 C C . LEU A 1 81 ? 17.410 7.948 -11.748 1.00 91.25 81 LEU A C 1
ATOM 627 O O . LEU A 1 81 ? 18.162 7.333 -12.494 1.00 91.25 81 LEU A O 1
ATOM 631 N N . GLU A 1 82 ? 16.310 8.565 -12.183 1.00 88.94 82 GLU A N 1
ATOM 632 C CA . GLU A 1 82 ? 15.884 8.615 -13.587 1.00 88.94 82 GLU A CA 1
ATOM 633 C C . GLU A 1 82 ? 16.983 9.196 -14.478 1.00 88.94 82 GLU A C 1
ATOM 635 O O . GLU A 1 82 ? 17.352 8.581 -15.478 1.00 88.94 82 GLU A O 1
ATOM 640 N N . LYS A 1 83 ? 17.593 10.313 -14.062 1.00 88.75 83 LYS A N 1
ATOM 641 C CA . LYS A 1 83 ? 18.742 10.892 -14.764 1.00 88.75 83 LYS A CA 1
ATOM 642 C C . LYS A 1 83 ? 19.912 9.905 -14.872 1.00 88.75 83 LYS A C 1
ATOM 644 O O . LYS A 1 83 ? 20.440 9.719 -15.963 1.00 88.75 83 LYS A O 1
ATOM 649 N N . ILE A 1 84 ? 20.319 9.272 -13.766 1.00 88.94 84 ILE A N 1
ATOM 650 C CA . ILE A 1 84 ? 21.439 8.312 -13.765 1.00 88.94 84 ILE A CA 1
ATOM 651 C C . ILE A 1 84 ? 21.155 7.139 -14.708 1.00 88.94 84 ILE A C 1
ATOM 653 O O . ILE A 1 84 ? 22.038 6.708 -15.449 1.00 88.94 84 ILE A O 1
ATOM 657 N N . CYS A 1 85 ? 19.935 6.605 -14.684 1.00 86.06 85 CYS A N 1
ATOM 658 C CA . CYS A 1 85 ? 19.556 5.484 -15.534 1.00 86.06 85 CYS A CA 1
ATOM 659 C C . CYS A 1 85 ? 19.492 5.878 -17.014 1.00 86.06 85 CYS A C 1
ATOM 661 O O . CYS A 1 85 ? 19.944 5.099 -17.852 1.00 86.06 85 CYS A O 1
ATOM 663 N N . ALA A 1 86 ? 19.022 7.087 -17.332 1.00 84.44 86 ALA A N 1
ATOM 664 C CA . ALA A 1 86 ? 19.070 7.629 -18.687 1.00 84.44 86 ALA A CA 1
ATOM 665 C C . ALA A 1 86 ? 20.518 7.775 -19.190 1.00 84.44 86 ALA A C 1
ATOM 667 O O . ALA A 1 86 ? 20.833 7.329 -20.294 1.00 84.44 86 ALA A O 1
ATOM 668 N N . ASP A 1 87 ? 21.421 8.309 -18.359 1.00 83.69 87 ASP A N 1
ATOM 669 C CA . ASP A 1 87 ? 22.850 8.412 -18.684 1.00 83.69 87 ASP A CA 1
ATOM 670 C C . ASP A 1 87 ? 23.466 7.013 -18.923 1.00 83.69 87 ASP A C 1
ATOM 672 O O . ASP A 1 87 ? 24.231 6.810 -19.869 1.00 83.69 87 ASP A O 1
ATOM 676 N N . ALA A 1 88 ? 23.092 6.011 -18.117 1.00 78.44 88 ALA A N 1
ATOM 677 C CA . ALA A 1 88 ? 23.544 4.628 -18.285 1.00 78.44 88 ALA A CA 1
ATOM 678 C C . ALA A 1 88 ? 23.021 3.974 -19.579 1.00 78.44 88 ALA A C 1
ATOM 680 O O . ALA A 1 88 ? 23.747 3.210 -20.220 1.00 78.44 88 ALA A O 1
ATOM 681 N N . MET A 1 89 ? 21.780 4.269 -19.979 1.00 77.81 89 MET A N 1
ATOM 682 C CA . MET A 1 89 ? 21.210 3.804 -21.248 1.00 77.81 89 MET A CA 1
ATOM 683 C C . MET A 1 89 ? 21.935 4.412 -22.449 1.00 77.81 89 MET A C 1
ATOM 685 O O . MET A 1 89 ? 22.306 3.675 -23.361 1.00 77.81 89 MET A O 1
ATOM 689 N N . ALA A 1 90 ? 22.237 5.712 -22.409 1.00 73.25 90 ALA A N 1
ATOM 690 C CA . ALA A 1 90 ? 22.991 6.383 -23.467 1.00 73.25 90 ALA A CA 1
ATOM 691 C C . ALA A 1 90 ? 24.400 5.787 -23.658 1.00 73.25 90 ALA A C 1
ATOM 693 O O . ALA A 1 90 ? 24.897 5.709 -24.779 1.00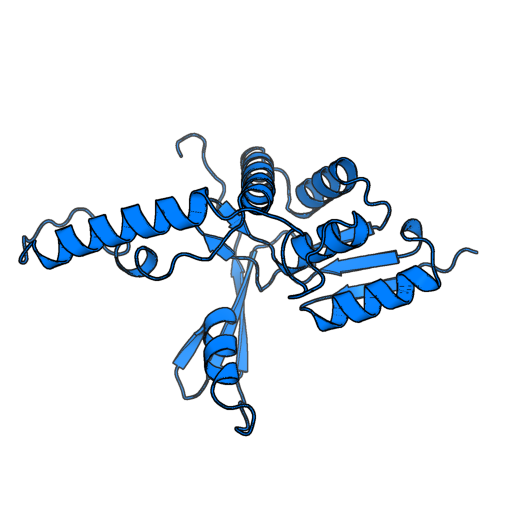 73.25 90 ALA A O 1
ATOM 694 N N . ILE A 1 91 ? 25.055 5.325 -22.586 1.00 72.31 91 ILE A N 1
ATOM 695 C CA . ILE A 1 91 ? 26.344 4.619 -22.692 1.00 72.31 91 ILE A CA 1
ATOM 696 C C . ILE A 1 91 ? 26.171 3.265 -23.397 1.00 72.31 91 ILE A C 1
ATOM 698 O O . ILE A 1 91 ? 26.984 2.925 -24.254 1.00 72.31 91 ILE A O 1
ATOM 702 N N . LYS A 1 92 ? 25.112 2.508 -23.075 1.00 65.38 92 LYS A N 1
ATOM 703 C CA . LYS A 1 92 ? 24.831 1.204 -23.699 1.00 65.38 92 LYS A CA 1
ATOM 704 C C . LYS A 1 92 ? 24.490 1.313 -25.184 1.00 65.38 92 LYS A C 1
ATOM 706 O O . LYS A 1 92 ? 24.965 0.492 -25.953 1.00 65.38 92 LYS A O 1
ATOM 711 N N . GLU A 1 93 ? 23.731 2.327 -25.599 1.00 61.78 93 GLU A N 1
ATOM 712 C CA . GLU A 1 93 ? 23.416 2.552 -27.021 1.00 61.78 93 GLU A CA 1
ATOM 713 C C . GLU A 1 93 ? 24.662 2.878 -27.862 1.00 61.78 93 GLU A C 1
ATOM 715 O O . GLU A 1 93 ? 24.713 2.559 -29.047 1.00 61.78 93 GLU A O 1
ATOM 720 N N . ASN A 1 94 ? 25.688 3.471 -27.243 1.00 57.97 94 ASN A N 1
ATOM 721 C CA . ASN A 1 94 ? 26.959 3.793 -27.895 1.00 57.97 94 ASN A CA 1
ATOM 722 C C . ASN A 1 94 ? 27.994 2.652 -27.836 1.00 57.97 94 ASN A C 1
ATOM 724 O O . ASN A 1 94 ? 29.022 2.727 -28.510 1.00 57.97 94 ASN A O 1
ATOM 728 N N . ALA A 1 95 ? 27.745 1.604 -27.045 1.00 58.81 95 ALA A N 1
ATOM 729 C CA . ALA A 1 95 ? 28.585 0.416 -26.962 1.00 58.81 95 ALA A CA 1
ATOM 730 C C . ALA A 1 95 ? 28.063 -0.650 -27.942 1.00 58.81 95 ALA A C 1
ATOM 732 O O . ALA A 1 95 ? 27.191 -1.449 -27.614 1.00 58.81 95 ALA A O 1
ATOM 733 N N . THR A 1 96 ? 28.582 -0.650 -29.172 1.00 46.97 96 THR A N 1
ATOM 734 C CA . THR A 1 96 ? 28.369 -1.740 -30.137 1.00 46.97 96 THR A CA 1
ATOM 735 C C . THR A 1 96 ? 28.811 -3.080 -29.548 1.00 46.97 96 THR A C 1
ATOM 737 O O . THR A 1 96 ? 29.927 -3.158 -29.039 1.00 46.97 96 THR A O 1
ATOM 740 N N . GLU A 1 97 ? 27.940 -4.091 -29.662 1.00 53.62 97 GLU A N 1
ATOM 741 C CA . GLU A 1 97 ? 28.129 -5.525 -29.382 1.00 53.62 97 GLU A CA 1
ATOM 742 C C . GLU A 1 97 ? 29.575 -5.940 -29.054 1.00 53.62 97 GLU A C 1
ATOM 744 O O . GLU A 1 97 ? 30.386 -6.198 -29.945 1.00 53.62 97 GLU A O 1
ATOM 749 N N . THR A 1 98 ? 29.889 -6.062 -27.764 1.00 42.78 98 THR A N 1
ATOM 750 C CA . THR A 1 98 ? 30.979 -6.929 -27.311 1.00 42.78 98 THR A CA 1
ATOM 751 C C . THR A 1 98 ? 30.385 -8.065 -26.499 1.00 42.78 98 THR A C 1
ATOM 753 O O . THR A 1 98 ? 29.726 -7.857 -25.481 1.00 42.78 98 THR A O 1
ATOM 756 N N . ASP A 1 99 ? 30.595 -9.254 -27.045 1.00 47.34 99 ASP A N 1
ATOM 757 C CA . ASP A 1 99 ? 30.242 -10.576 -26.555 1.00 47.34 99 ASP A CA 1
ATOM 758 C C . ASP A 1 99 ? 30.969 -10.848 -25.226 1.00 47.34 99 ASP A C 1
ATOM 760 O O . ASP A 1 99 ? 32.096 -11.325 -25.233 1.00 47.34 99 ASP A O 1
ATOM 764 N N . ASP A 1 100 ? 30.364 -10.485 -24.089 1.00 44.66 100 ASP A N 1
ATOM 765 C CA . ASP A 1 100 ? 30.862 -10.869 -22.763 1.00 44.66 100 ASP A CA 1
ATOM 766 C C . ASP A 1 100 ? 29.737 -11.493 -21.927 1.00 44.66 100 ASP A C 1
ATOM 768 O O . ASP A 1 100 ? 28.825 -10.848 -21.400 1.00 44.66 100 ASP A O 1
ATOM 772 N N . THR A 1 101 ? 29.824 -12.817 -21.840 1.00 46.09 101 THR A N 1
ATOM 773 C CA . THR A 1 101 ? 28.960 -13.753 -21.122 1.00 46.09 101 THR A CA 1
ATOM 774 C C . THR A 1 101 ? 29.178 -13.714 -19.608 1.00 46.09 101 THR A C 1
ATOM 776 O O . THR A 1 101 ? 29.503 -14.735 -19.008 1.00 46.09 101 THR A O 1
ATOM 779 N N . ASP A 1 102 ? 28.946 -12.573 -18.969 1.00 37.81 102 ASP A N 1
ATOM 780 C CA . ASP A 1 102 ? 28.870 -12.479 -17.506 1.00 37.81 102 ASP A CA 1
ATOM 781 C C . ASP A 1 102 ? 27.434 -12.170 -17.092 1.00 37.81 102 ASP A C 1
ATOM 783 O O . ASP A 1 102 ? 27.156 -11.060 -16.678 1.00 37.81 102 ASP A O 1
ATOM 787 N N . GLY A 1 103 ? 26.510 -13.130 -17.254 1.00 37.19 103 GLY A N 1
ATOM 788 C CA . GLY A 1 103 ? 25.249 -13.304 -16.494 1.00 37.19 103 GLY A CA 1
ATOM 789 C C . GLY A 1 103 ? 24.295 -12.118 -16.218 1.00 37.19 103 GLY A C 1
ATOM 790 O O . GLY A 1 103 ? 23.258 -12.325 -15.594 1.00 37.19 103 GLY A O 1
ATOM 791 N N . ILE A 1 104 ? 24.579 -10.897 -16.666 1.00 40.56 104 ILE A N 1
ATOM 792 C CA . ILE A 1 104 ? 23.871 -9.644 -16.378 1.00 40.56 104 ILE A CA 1
ATOM 793 C C . ILE A 1 104 ? 22.910 -9.377 -17.550 1.00 40.56 104 ILE A C 1
ATOM 795 O O . ILE A 1 104 ? 22.849 -8.295 -18.125 1.00 40.56 104 ILE A O 1
ATOM 799 N N . ASN A 1 105 ? 22.144 -10.395 -17.943 1.00 35.16 105 ASN A N 1
ATOM 800 C CA . ASN A 1 105 ? 21.277 -10.335 -19.124 1.00 35.16 105 ASN A CA 1
ATOM 801 C C . ASN A 1 105 ? 19.862 -9.791 -18.851 1.00 35.16 105 ASN A C 1
ATOM 803 O O . ASN A 1 105 ? 18.978 -9.989 -19.673 1.00 35.16 105 ASN A O 1
ATOM 807 N N . ASP A 1 106 ? 19.632 -9.067 -17.746 1.00 42.16 106 ASP A N 1
ATOM 808 C CA . ASP A 1 106 ? 18.298 -8.493 -17.464 1.00 42.16 106 ASP A CA 1
ATOM 809 C C . ASP A 1 106 ? 18.307 -7.124 -16.749 1.00 42.16 106 ASP A C 1
ATOM 811 O O . ASP A 1 106 ? 17.342 -6.693 -16.117 1.00 42.16 106 ASP A O 1
ATOM 815 N N . VAL A 1 107 ? 19.424 -6.390 -16.815 1.00 43.44 107 VAL A N 1
ATOM 816 C CA . VAL A 1 107 ? 19.499 -5.039 -16.215 1.00 43.44 107 VAL A CA 1
ATOM 817 C C . VAL A 1 107 ? 18.940 -3.968 -17.161 1.00 43.44 107 VAL A C 1
ATOM 819 O O . VAL A 1 107 ? 18.519 -2.908 -16.709 1.00 43.44 107 VAL A O 1
ATOM 822 N N . SER A 1 108 ? 18.895 -4.219 -18.475 1.00 41.94 108 SER A N 1
ATOM 823 C CA . SER A 1 108 ? 18.371 -3.260 -19.464 1.00 41.94 108 SER A CA 1
ATOM 824 C C . SER A 1 108 ? 16.860 -3.031 -19.351 1.00 41.94 108 SER A C 1
ATOM 826 O O . SER A 1 108 ? 16.429 -1.891 -19.511 1.00 41.94 108 SER A O 1
ATOM 828 N N . ALA A 1 109 ? 16.067 -4.055 -19.009 1.00 47.88 109 ALA A N 1
ATOM 829 C CA . ALA A 1 109 ? 14.608 -3.946 -18.916 1.00 47.88 109 ALA A CA 1
ATOM 830 C C . ALA A 1 109 ? 14.137 -2.994 -17.795 1.00 47.88 109 ALA A C 1
ATOM 832 O O . ALA A 1 109 ? 13.118 -2.321 -17.934 1.00 47.88 109 ALA A O 1
ATOM 833 N N . ASN A 1 110 ? 14.906 -2.878 -16.706 1.00 51.34 110 ASN A N 1
ATOM 834 C CA . ASN A 1 110 ? 14.534 -2.085 -15.527 1.00 51.34 110 ASN A CA 1
ATOM 835 C C . ASN A 1 110 ? 15.059 -0.640 -15.529 1.00 51.34 110 ASN A C 1
ATOM 837 O O . ASN A 1 110 ? 14.645 0.159 -14.691 1.00 51.34 110 ASN A O 1
ATOM 841 N N . LEU A 1 111 ? 15.970 -0.285 -16.441 1.00 60.75 111 LEU A N 1
ATOM 842 C CA . LEU A 1 111 ? 16.560 1.059 -16.484 1.00 60.75 111 LEU A CA 1
ATOM 843 C C . LEU A 1 111 ? 15.623 2.106 -17.120 1.00 60.75 111 LEU A C 1
ATOM 845 O O . LEU A 1 111 ? 15.778 3.290 -16.844 1.00 60.75 111 LEU A O 1
ATOM 849 N N . GLY A 1 112 ? 14.655 1.686 -17.945 1.00 56.94 112 GLY A N 1
ATOM 850 C CA . GLY A 1 112 ? 13.809 2.592 -18.739 1.00 56.94 112 GLY A CA 1
ATOM 851 C C . GLY A 1 112 ? 12.426 2.879 -18.160 1.00 56.94 112 GLY A C 1
ATOM 852 O O . GLY A 1 112 ? 11.746 3.781 -18.636 1.00 56.94 112 GLY A O 1
ATOM 853 N N . ASN A 1 113 ? 11.997 2.120 -17.150 1.00 66.19 113 ASN A N 1
ATOM 854 C CA . ASN A 1 113 ? 10.667 2.244 -16.555 1.00 66.19 113 ASN A CA 1
ATOM 855 C C . ASN A 1 113 ? 10.770 2.225 -15.026 1.00 66.19 113 ASN A C 1
ATOM 857 O O . ASN A 1 113 ? 10.417 1.255 -14.351 1.00 66.19 113 ASN A O 1
ATOM 861 N N . ILE A 1 114 ? 11.347 3.294 -14.476 1.00 79.75 114 ILE A N 1
ATOM 862 C CA . ILE A 1 114 ? 11.544 3.436 -13.036 1.00 79.75 114 ILE A CA 1
ATOM 863 C C . ILE A 1 114 ? 10.210 3.808 -12.402 1.00 79.75 114 ILE A C 1
ATOM 865 O O . ILE A 1 114 ? 9.643 4.857 -12.685 1.00 79.75 114 ILE A O 1
ATOM 869 N N . TYR A 1 115 ? 9.719 2.967 -11.496 1.00 83.56 115 TYR A N 1
ATOM 870 C CA . TYR A 1 115 ? 8.484 3.261 -10.777 1.00 83.56 115 TYR A CA 1
ATOM 871 C C . TYR A 1 115 ? 8.646 4.528 -9.903 1.00 83.56 115 TYR A C 1
ATOM 873 O O . TYR A 1 115 ? 9.553 4.574 -9.065 1.00 83.56 115 TYR A O 1
ATOM 881 N N . PRO A 1 116 ? 7.805 5.567 -10.042 1.00 89.81 116 PRO A N 1
ATOM 882 C CA . PRO A 1 116 ? 7.959 6.794 -9.270 1.00 89.81 116 PRO A CA 1
ATOM 883 C C . PRO A 1 116 ? 7.621 6.564 -7.793 1.00 89.81 116 PRO A C 1
ATOM 885 O O . PRO A 1 116 ? 6.498 6.215 -7.437 1.00 89.81 116 PRO A O 1
ATOM 888 N N . ILE A 1 117 ? 8.607 6.779 -6.917 1.00 93.88 117 ILE A N 1
ATOM 889 C CA . ILE A 1 117 ? 8.456 6.665 -5.459 1.00 93.88 117 ILE A CA 1
ATOM 890 C C . ILE A 1 117 ? 8.941 7.959 -4.817 1.00 93.88 117 ILE A C 1
ATOM 892 O O . ILE A 1 117 ? 10.121 8.309 -4.955 1.00 93.88 117 ILE A O 1
ATOM 896 N N . GLY A 1 118 ? 8.039 8.622 -4.089 1.00 96.25 118 GLY A N 1
ATOM 897 C CA . GLY A 1 118 ? 8.359 9.804 -3.300 1.00 96.25 118 GLY A CA 1
ATOM 898 C C . GLY A 1 118 ? 9.364 9.515 -2.179 1.00 96.25 118 GLY A C 1
ATOM 899 O O . GLY A 1 118 ? 9.544 8.377 -1.743 1.00 96.25 118 GLY A O 1
ATOM 900 N N . ASP A 1 119 ? 10.064 10.541 -1.715 1.00 98.25 119 ASP A N 1
ATOM 901 C CA . ASP A 1 119 ? 11.183 10.413 -0.783 1.00 98.25 119 ASP A CA 1
ATOM 902 C C . ASP A 1 119 ? 10.733 9.850 0.584 1.00 98.25 119 ASP A C 1
ATOM 904 O O . ASP A 1 119 ? 11.414 8.996 1.160 1.00 98.25 119 ASP A O 1
ATOM 908 N N . LYS A 1 120 ? 9.551 10.235 1.085 1.00 98.19 120 LYS A N 1
ATOM 909 C CA . LYS A 1 120 ? 8.965 9.650 2.305 1.00 98.19 120 LYS A CA 1
ATOM 910 C C . LYS A 1 120 ? 8.417 8.252 2.051 1.00 98.19 120 LYS A C 1
ATOM 912 O O . LYS A 1 120 ? 8.648 7.367 2.874 1.00 98.19 120 LYS A O 1
ATOM 917 N N . GLN A 1 121 ? 7.740 8.016 0.924 1.00 97.75 121 GLN A N 1
ATOM 918 C CA . GLN A 1 121 ? 7.272 6.669 0.560 1.00 97.75 121 GLN A CA 1
ATOM 919 C C . GLN A 1 121 ? 8.440 5.678 0.480 1.00 97.75 121 GLN A C 1
ATOM 921 O O . GLN A 1 121 ? 8.347 4.547 0.957 1.00 97.75 121 GLN A O 1
ATOM 926 N N . ARG A 1 122 ? 9.581 6.119 -0.049 1.00 97.38 122 ARG A N 1
ATOM 927 C CA . ARG A 1 122 ? 10.817 5.338 -0.090 1.00 97.38 122 ARG A CA 1
ATOM 928 C C . ARG A 1 122 ? 11.308 4.978 1.306 1.00 97.38 122 ARG A C 1
ATOM 930 O O . ARG A 1 122 ? 11.703 3.836 1.513 1.00 97.38 122 ARG A O 1
ATOM 937 N N . ALA A 1 123 ? 11.240 5.895 2.272 1.00 98.19 123 ALA A N 1
ATOM 938 C CA . ALA A 1 123 ? 11.593 5.591 3.659 1.00 98.19 123 ALA A CA 1
ATOM 939 C C . ALA A 1 123 ? 10.709 4.476 4.250 1.00 98.19 123 ALA A C 1
ATOM 941 O O . ALA A 1 123 ? 11.215 3.604 4.956 1.00 98.19 123 ALA A O 1
ATOM 942 N N . VAL A 1 124 ? 9.414 4.443 3.910 1.00 98.25 124 VAL A N 1
ATOM 943 C CA . VAL A 1 124 ? 8.505 3.345 4.298 1.00 98.25 124 VAL A CA 1
ATOM 944 C C . VAL A 1 124 ? 8.940 2.020 3.675 1.00 98.25 124 VAL A C 1
ATOM 946 O O . VAL A 1 124 ? 9.000 1.000 4.364 1.00 98.25 124 VAL A O 1
ATOM 949 N N . CYS A 1 125 ? 9.302 2.040 2.392 1.00 96.38 125 CYS A N 1
ATOM 950 C CA . CYS A 1 125 ? 9.781 0.860 1.674 1.00 96.38 125 CYS A CA 1
ATOM 951 C C . CYS A 1 125 ? 11.098 0.327 2.265 1.00 96.38 125 CYS A C 1
ATOM 953 O O . CYS A 1 125 ? 11.223 -0.878 2.482 1.00 96.38 125 CYS A O 1
ATOM 955 N N . ILE A 1 126 ? 12.034 1.218 2.615 1.00 97.25 126 ILE A N 1
ATOM 956 C CA . ILE A 1 126 ? 13.299 0.871 3.281 1.00 97.25 126 ILE A CA 1
ATOM 957 C C . ILE A 1 126 ? 13.033 0.268 4.661 1.00 97.25 126 ILE A C 1
ATOM 959 O O . ILE A 1 126 ? 13.568 -0.791 4.981 1.00 97.25 126 ILE A O 1
ATOM 963 N N . ALA A 1 127 ? 12.172 0.887 5.474 1.00 97.81 127 ALA A N 1
ATOM 964 C CA . ALA A 1 127 ? 11.822 0.355 6.791 1.00 97.81 127 ALA A CA 1
ATOM 965 C C . ALA A 1 127 ? 11.208 -1.050 6.682 1.00 97.81 127 ALA A C 1
ATOM 967 O O . ALA A 1 127 ? 11.590 -1.961 7.418 1.00 97.81 127 ALA A O 1
ATOM 968 N N . ARG A 1 128 ? 10.311 -1.263 5.711 1.00 96.69 128 ARG A N 1
ATOM 969 C CA . ARG A 1 128 ? 9.758 -2.589 5.405 1.00 96.69 128 ARG A CA 1
ATOM 970 C C . ARG A 1 128 ? 10.848 -3.577 4.999 1.00 96.69 128 ARG A C 1
ATOM 972 O O . ARG A 1 128 ? 10.866 -4.683 5.532 1.00 96.69 128 ARG A O 1
ATOM 979 N N . ALA A 1 129 ? 11.766 -3.194 4.115 1.00 93.56 129 ALA A N 1
ATOM 980 C CA . ALA A 1 129 ? 12.884 -4.046 3.716 1.00 93.56 129 ALA A CA 1
ATOM 981 C C . ALA A 1 129 ? 13.757 -4.437 4.921 1.00 93.56 129 ALA A C 1
ATOM 983 O O . ALA A 1 129 ? 14.085 -5.612 5.087 1.00 93.56 129 ALA A O 1
ATOM 984 N N . MET A 1 130 ? 14.047 -3.492 5.822 1.00 95.25 130 MET A N 1
ATOM 985 C CA . MET A 1 130 ? 14.762 -3.762 7.074 1.00 95.25 130 MET A CA 1
ATOM 986 C C . MET A 1 130 ? 14.008 -4.763 7.958 1.00 95.25 130 MET A C 1
ATOM 988 O O . MET A 1 130 ? 14.625 -5.687 8.488 1.00 95.25 130 MET A O 1
ATOM 992 N N . HIS A 1 131 ? 12.686 -4.634 8.106 1.00 95.06 131 HIS A N 1
ATOM 993 C CA . HIS A 1 131 ? 11.879 -5.594 8.868 1.00 95.06 131 HIS A CA 1
ATOM 994 C C . HIS A 1 131 ? 11.939 -7.000 8.254 1.00 95.06 131 HIS A C 1
ATOM 996 O O . HIS A 1 131 ? 12.191 -7.97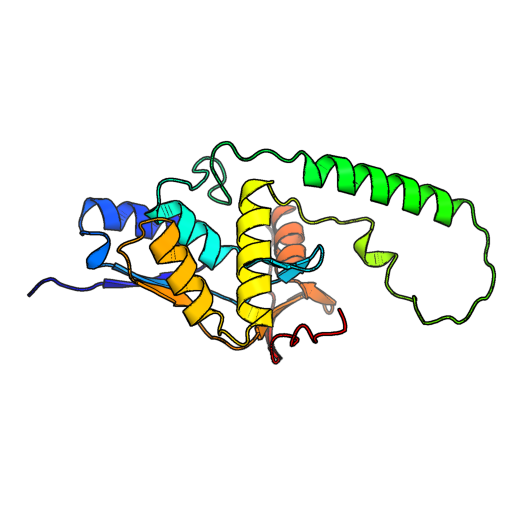1 8.968 1.00 95.06 131 HIS A O 1
ATOM 1002 N N . LEU A 1 132 ? 11.760 -7.109 6.935 1.00 91.50 132 LEU A N 1
ATOM 1003 C CA . LEU A 1 132 ? 11.800 -8.389 6.222 1.00 91.50 132 LEU A CA 1
ATOM 1004 C C . LEU A 1 132 ? 13.184 -9.049 6.305 1.00 91.50 132 LEU A C 1
ATOM 1006 O O . LEU A 1 132 ? 13.263 -10.247 6.572 1.00 91.50 132 LEU A O 1
ATOM 1010 N N . LYS A 1 133 ? 14.272 -8.273 6.177 1.00 90.56 133 LYS A N 1
ATOM 1011 C CA . LYS A 1 133 ? 15.653 -8.756 6.391 1.00 90.56 133 LYS A CA 1
ATOM 1012 C C . LYS A 1 133 ? 15.845 -9.311 7.808 1.00 90.56 133 LYS A C 1
ATOM 1014 O O . LYS A 1 133 ? 16.565 -10.282 8.007 1.00 90.56 133 LYS A O 1
ATOM 1019 N N . ASN A 1 134 ? 15.126 -8.762 8.787 1.00 92.00 134 ASN A N 1
ATOM 1020 C CA . ASN A 1 134 ? 15.095 -9.249 10.169 1.00 92.00 134 ASN A CA 1
ATOM 1021 C C . ASN A 1 134 ? 14.059 -10.365 10.418 1.00 92.00 134 ASN A C 1
ATOM 1023 O O . ASN A 1 134 ? 13.712 -10.634 11.567 1.00 92.00 134 ASN A O 1
ATOM 1027 N N . LYS A 1 135 ? 13.589 -11.053 9.366 1.00 92.94 135 LYS A N 1
ATOM 1028 C CA . LYS A 1 135 ? 12.663 -12.202 9.432 1.00 92.94 135 LYS A CA 1
ATOM 1029 C C . LYS A 1 135 ? 11.277 -11.867 9.992 1.00 92.94 135 LYS A C 1
ATOM 1031 O O . LYS A 1 135 ? 10.563 -12.762 10.447 1.00 92.94 135 LYS A O 1
ATOM 1036 N N . LEU A 1 136 ? 10.879 -10.596 9.958 1.00 94.75 136 LEU A N 1
ATOM 1037 C CA . LEU A 1 136 ? 9.500 -10.215 10.242 1.00 94.75 136 LEU A CA 1
ATOM 1038 C C . LEU A 1 136 ? 8.628 -10.503 9.017 1.00 94.75 136 LEU A C 1
ATOM 1040 O O . LEU A 1 136 ? 9.072 -10.440 7.875 1.00 94.75 136 LEU A O 1
ATOM 1044 N N . THR A 1 137 ? 7.360 -10.792 9.271 1.00 94.88 137 THR A N 1
ATOM 1045 C CA . THR A 1 137 ? 6.313 -10.920 8.250 1.00 94.88 137 THR A CA 1
ATOM 1046 C C . THR A 1 137 ? 5.818 -9.550 7.776 1.00 94.88 137 THR A C 1
ATOM 1048 O O . THR A 1 137 ? 6.049 -8.527 8.434 1.00 94.88 137 THR A O 1
ATOM 1051 N N . ILE A 1 138 ? 5.071 -9.514 6.667 1.00 95.12 138 ILE A N 1
ATOM 1052 C CA . ILE A 1 138 ? 4.402 -8.289 6.205 1.00 95.12 138 ILE A CA 1
ATOM 1053 C C . ILE A 1 138 ? 3.411 -7.806 7.264 1.00 95.12 138 ILE A C 1
ATOM 1055 O O . ILE A 1 138 ? 3.401 -6.622 7.584 1.00 95.12 138 ILE A O 1
ATOM 1059 N N . THR A 1 139 ? 2.660 -8.708 7.892 1.00 97.62 139 THR A N 1
ATOM 1060 C CA . THR A 1 139 ? 1.743 -8.409 8.999 1.00 97.62 139 THR A CA 1
ATOM 1061 C C . THR A 1 139 ? 2.463 -7.716 10.155 1.00 97.62 139 THR A C 1
ATOM 1063 O O . THR A 1 139 ? 1.999 -6.690 10.660 1.00 97.62 139 THR A O 1
ATOM 1066 N N . GLN A 1 140 ? 3.622 -8.234 10.573 1.00 98.25 140 GLN A N 1
ATOM 1067 C CA . GLN A 1 140 ? 4.424 -7.625 11.640 1.00 98.25 140 GLN A CA 1
ATOM 1068 C C . GLN A 1 140 ? 4.986 -6.263 11.222 1.00 98.25 140 GLN A C 1
ATOM 1070 O O . GLN A 1 140 ? 4.892 -5.310 11.997 1.00 98.25 140 GLN A O 1
ATOM 1075 N N . SER A 1 141 ? 5.505 -6.140 9.997 1.00 97.88 141 SER A N 1
ATOM 1076 C CA . SER A 1 141 ? 5.979 -4.860 9.458 1.00 97.88 141 SER A CA 1
ATOM 1077 C C . SER A 1 141 ? 4.855 -3.818 9.408 1.00 97.88 141 SER A C 1
ATOM 1079 O O . SER A 1 141 ? 5.036 -2.695 9.875 1.00 97.88 141 SER A O 1
ATOM 1081 N N . THR A 1 142 ? 3.673 -4.181 8.902 1.00 98.38 142 THR A N 1
ATOM 1082 C CA . THR A 1 142 ? 2.487 -3.310 8.838 1.00 98.38 142 THR A CA 1
ATOM 1083 C C . THR A 1 142 ? 2.050 -2.867 10.228 1.00 98.38 142 THR A C 1
ATOM 1085 O O . THR A 1 142 ? 1.722 -1.697 10.419 1.00 98.38 142 THR A O 1
ATOM 1088 N N . ARG A 1 143 ? 2.114 -3.747 11.235 1.00 98.62 143 ARG A N 1
ATOM 1089 C CA . ARG A 1 143 ? 1.816 -3.385 12.629 1.00 98.62 143 ARG A CA 1
ATOM 1090 C C . ARG A 1 143 ? 2.808 -2.364 13.195 1.00 98.62 143 ARG A C 1
ATOM 1092 O O . ARG A 1 143 ? 2.390 -1.436 13.886 1.00 98.62 143 ARG A O 1
ATOM 1099 N N . ILE A 1 144 ? 4.102 -2.515 12.905 1.00 98.69 144 ILE A N 1
ATOM 1100 C CA . ILE A 1 144 ? 5.137 -1.557 13.329 1.00 98.69 144 ILE A CA 1
ATOM 1101 C C . ILE A 1 144 ? 4.903 -0.194 12.672 1.00 98.69 144 ILE A C 1
ATOM 1103 O O . ILE A 1 144 ? 4.877 0.821 13.369 1.00 98.69 144 ILE A O 1
ATOM 1107 N N . LEU A 1 145 ? 4.666 -0.173 11.357 1.00 98.62 145 LEU A N 1
ATOM 1108 C CA . LEU A 1 145 ? 4.369 1.052 10.610 1.00 98.62 145 LEU A CA 1
ATOM 1109 C C . LEU A 1 145 ? 3.088 1.728 11.116 1.00 98.62 145 LEU A C 1
ATOM 1111 O O . LEU A 1 145 ? 3.098 2.927 11.379 1.00 98.62 145 LEU A O 1
ATOM 1115 N N . SER A 1 146 ? 2.024 0.955 11.360 1.00 98.62 146 SER A N 1
ATOM 1116 C CA . SER A 1 1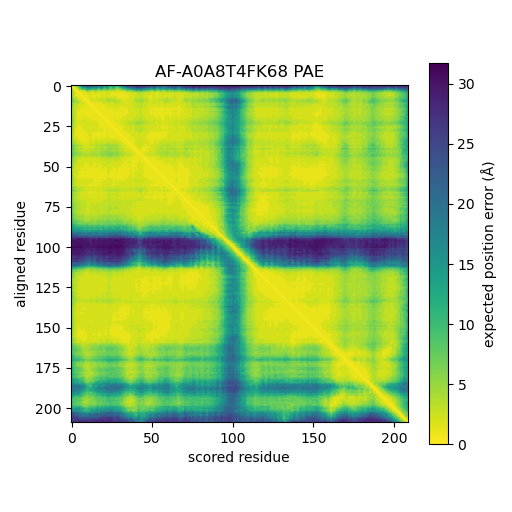46 ? 0.764 1.456 11.934 1.00 98.62 146 SER A CA 1
ATOM 1117 C C . SER A 1 146 ? 1.007 2.184 13.254 1.00 98.62 146 SER A C 1
ATOM 1119 O O . SER A 1 146 ? 0.582 3.327 13.422 1.00 98.62 146 SER A O 1
ATOM 1121 N N . LYS A 1 147 ? 1.771 1.568 14.169 1.00 98.44 147 LYS A N 1
ATOM 1122 C CA . LYS A 1 147 ? 2.140 2.188 15.448 1.00 98.44 147 LYS A CA 1
ATOM 1123 C C . LYS A 1 147 ? 2.957 3.465 15.244 1.00 98.44 147 LYS A C 1
ATOM 1125 O O . LYS A 1 147 ? 2.687 4.462 15.908 1.00 98.44 147 LYS A O 1
ATOM 1130 N N . SER A 1 148 ? 3.933 3.446 14.335 1.00 98.44 148 SER A N 1
ATOM 1131 C CA . SER A 1 148 ? 4.779 4.610 14.045 1.00 98.44 148 SER A CA 1
ATOM 1132 C C . SER A 1 148 ? 3.994 5.784 13.458 1.00 98.44 148 SER A C 1
ATOM 1134 O O . SER A 1 148 ? 4.381 6.931 13.663 1.00 98.44 148 SER A O 1
ATOM 1136 N N . PHE A 1 149 ? 2.916 5.513 12.724 1.00 98.50 149 PHE A N 1
ATOM 1137 C CA . PHE A 1 149 ? 2.071 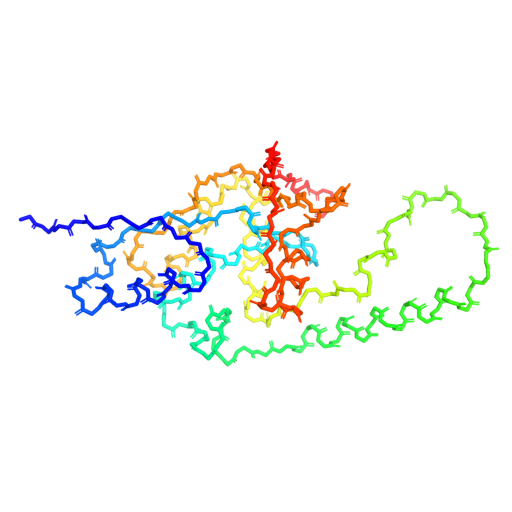6.533 12.102 1.00 98.50 149 PHE A CA 1
ATOM 1138 C C . PHE A 1 149 ? 0.871 6.946 12.966 1.00 98.50 149 PHE A C 1
ATOM 1140 O O . PHE A 1 149 ? 0.079 7.780 12.537 1.00 98.50 149 PHE A O 1
ATOM 1147 N N . GLY A 1 150 ? 0.714 6.370 14.163 1.00 98.44 150 GLY A N 1
ATOM 1148 C CA . GLY A 1 150 ? -0.426 6.647 15.041 1.00 98.44 150 GLY A CA 1
ATOM 1149 C C . GLY A 1 150 ? -1.758 6.083 14.532 1.00 98.44 150 GLY A C 1
ATOM 1150 O O . GLY A 1 150 ? -2.814 6.586 14.905 1.00 98.44 150 GLY A O 1
ATO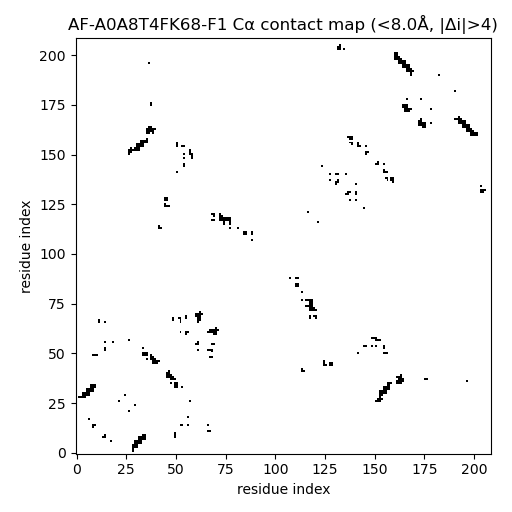M 1151 N N . VAL A 1 151 ? -1.727 5.053 13.681 1.00 98.69 151 VAL A N 1
ATOM 1152 C CA . VAL A 1 151 ? -2.926 4.384 13.157 1.00 98.69 151 VAL A CA 1
ATOM 1153 C C . VAL A 1 151 ? -3.537 3.504 14.247 1.00 98.69 151 VAL A C 1
ATOM 1155 O O . VAL A 1 151 ? -2.887 2.588 14.751 1.00 98.69 151 VAL A O 1
ATOM 1158 N N . THR A 1 152 ? -4.794 3.780 14.603 1.00 98.19 152 THR A N 1
ATOM 1159 C CA . THR A 1 152 ? -5.560 3.020 15.609 1.00 98.19 152 THR A CA 1
ATOM 1160 C C . THR A 1 152 ? -6.470 1.954 15.001 1.00 98.19 152 THR A C 1
ATOM 1162 O O . THR A 1 152 ? -6.878 1.036 15.710 1.00 98.19 152 THR A O 1
ATOM 1165 N N . ALA A 1 153 ? -6.754 2.044 13.699 1.00 98.25 153 ALA A N 1
ATOM 1166 C CA . ALA A 1 153 ? -7.423 0.991 12.946 1.00 98.25 153 ALA A CA 1
ATOM 1167 C C . ALA A 1 153 ? -6.569 -0.278 12.859 1.00 98.25 153 ALA A C 1
ATOM 1169 O O . ALA A 1 153 ? -5.336 -0.232 12.860 1.00 98.25 153 ALA A O 1
ATOM 1170 N N . THR A 1 154 ? -7.230 -1.426 12.724 1.00 98.44 154 THR A N 1
ATOM 1171 C CA . THR A 1 154 ? -6.531 -2.690 12.470 1.00 98.44 154 THR A CA 1
ATOM 1172 C C . THR A 1 154 ? -6.307 -2.844 10.970 1.00 98.44 154 THR A C 1
ATOM 1174 O O . THR A 1 154 ? -7.254 -3.077 10.226 1.00 98.44 154 THR A O 1
ATOM 1177 N N . VAL A 1 155 ? -5.059 -2.732 10.516 1.00 98.56 155 VAL A N 1
ATOM 1178 C CA . VAL A 1 155 ? -4.686 -2.907 9.103 1.00 98.56 155 VAL A CA 1
ATOM 1179 C C . VAL A 1 155 ? -3.906 -4.207 8.943 1.00 98.56 155 VAL A C 1
ATOM 1181 O O . VAL A 1 155 ? -2.866 -4.398 9.578 1.00 98.56 155 VAL A O 1
ATOM 1184 N N . LEU A 1 156 ? -4.414 -5.108 8.106 1.00 98.44 156 LEU A N 1
ATOM 1185 C CA . LEU A 1 156 ? -3.839 -6.426 7.849 1.00 98.44 156 LEU A CA 1
ATOM 1186 C C . LEU A 1 156 ? -3.577 -6.602 6.351 1.00 98.44 156 LEU A C 1
ATOM 1188 O O . LEU A 1 156 ? -4.428 -6.227 5.545 1.00 98.44 156 LEU A O 1
ATOM 1192 N N . PRO A 1 157 ? -2.440 -7.193 5.949 1.00 97.56 157 PRO A N 1
ATOM 1193 C CA . PRO A 1 157 ? -2.315 -7.719 4.597 1.00 97.56 157 PRO A CA 1
ATOM 1194 C C . PRO A 1 157 ? -3.288 -8.891 4.397 1.00 97.56 157 PRO A C 1
ATOM 1196 O O . PRO A 1 157 ? -3.566 -9.637 5.335 1.00 97.56 157 PRO A O 1
ATOM 1199 N N . ALA A 1 158 ? -3.759 -9.103 3.168 1.00 96.25 158 ALA A N 1
ATOM 1200 C CA . ALA A 1 158 ? -4.524 -10.297 2.808 1.00 96.25 158 ALA A CA 1
ATOM 1201 C C . ALA A 1 158 ? -3.721 -11.592 3.030 1.00 96.25 158 ALA A C 1
ATOM 1203 O O . ALA A 1 158 ? -4.297 -12.639 3.321 1.00 96.25 158 ALA A O 1
ATOM 1204 N N . THR A 1 159 ? -2.392 -11.525 2.910 1.00 94.31 159 THR A N 1
ATOM 1205 C CA . THR A 1 159 ? -1.482 -12.640 3.186 1.00 94.31 159 THR A CA 1
ATOM 1206 C C . THR A 1 159 ? -0.060 -12.155 3.485 1.00 94.31 159 THR A C 1
ATOM 1208 O O . THR A 1 159 ? 0.352 -11.089 3.034 1.00 94.31 159 THR A O 1
ATOM 1211 N N . ASP A 1 160 ? 0.714 -12.971 4.204 1.00 93.31 160 ASP A N 1
ATOM 1212 C CA . ASP A 1 160 ? 2.169 -12.810 4.359 1.00 93.31 160 ASP A CA 1
ATOM 1213 C C . ASP A 1 160 ? 2.974 -13.496 3.242 1.00 93.31 160 ASP A C 1
ATOM 1215 O O . ASP A 1 160 ? 4.203 -13.426 3.214 1.00 93.31 160 ASP A O 1
ATOM 1219 N N . THR A 1 161 ? 2.293 -14.185 2.327 1.00 89.44 161 THR A N 1
ATOM 1220 C CA . THR A 1 161 ? 2.900 -14.820 1.151 1.00 89.44 161 THR A CA 1
ATOM 1221 C C . THR A 1 161 ? 2.927 -13.829 -0.003 1.00 89.44 161 THR A C 1
ATOM 1223 O O . THR A 1 161 ? 2.001 -13.034 -0.159 1.00 89.44 161 THR A O 1
ATOM 1226 N N . ARG A 1 162 ? 3.969 -13.875 -0.837 1.00 85.94 162 ARG A N 1
ATOM 1227 C CA . ARG A 1 162 ? 3.990 -13.057 -2.046 1.00 85.94 162 ARG A CA 1
ATOM 1228 C C . ARG A 1 162 ? 2.947 -13.614 -3.007 1.00 85.94 162 ARG A C 1
ATOM 1230 O O . ARG A 1 162 ? 2.988 -14.790 -3.361 1.00 85.94 162 ARG A O 1
ATOM 1237 N N . ILE A 1 163 ? 2.025 -12.751 -3.410 1.00 87.81 163 ILE A N 1
ATOM 1238 C CA . ILE A 1 163 ? 1.081 -13.014 -4.489 1.00 87.81 163 ILE A CA 1
ATOM 1239 C C . ILE A 1 163 ? 1.385 -11.999 -5.572 1.00 87.81 163 ILE A C 1
ATOM 1241 O O . ILE A 1 163 ? 1.494 -10.809 -5.283 1.00 87.81 163 ILE A O 1
ATOM 1245 N N . THR A 1 164 ? 1.524 -12.458 -6.805 1.00 83.25 164 THR A N 1
ATOM 1246 C CA . THR A 1 164 ? 1.595 -11.578 -7.966 1.00 83.25 164 THR A CA 1
ATOM 1247 C C . THR A 1 164 ? 0.438 -11.923 -8.884 1.00 83.25 164 THR A C 1
ATOM 1249 O O . THR A 1 164 ? 0.230 -13.087 -9.222 1.00 83.25 164 THR A O 1
ATOM 1252 N N . ALA A 1 165 ? -0.361 -10.912 -9.215 1.00 86.25 165 ALA A N 1
ATOM 1253 C CA . ALA A 1 165 ? -1.441 -11.053 -10.175 1.00 86.25 165 ALA A CA 1
ATOM 1254 C C . ALA A 1 165 ? -0.948 -10.704 -11.581 1.00 86.25 165 ALA A C 1
ATOM 1256 O O . ALA A 1 165 ? -0.181 -9.755 -11.771 1.00 86.25 165 ALA A O 1
ATOM 1257 N N . TYR A 1 166 ? -1.448 -11.449 -12.559 1.00 87.88 166 TYR A N 1
ATOM 1258 C CA . TYR A 1 166 ? -1.225 -11.222 -13.978 1.00 87.88 166 TYR A CA 1
ATOM 1259 C C . TYR A 1 166 ? -2.562 -11.191 -14.711 1.00 87.88 166 TYR A C 1
ATOM 1261 O O . TYR A 1 166 ? -3.496 -11.908 -14.349 1.00 87.88 166 TYR A O 1
ATOM 1269 N N . ALA A 1 167 ? -2.650 -10.364 -15.748 1.00 90.25 167 ALA A N 1
ATOM 1270 C CA . ALA A 1 167 ? -3.796 -10.317 -16.643 1.00 90.25 167 ALA A CA 1
ATOM 1271 C C . ALA A 1 167 ? -3.436 -10.987 -17.969 1.00 90.25 167 ALA A C 1
ATOM 1273 O O . ALA A 1 167 ? -2.523 -10.541 -18.661 1.00 90.25 167 ALA A O 1
ATOM 1274 N N . LYS A 1 168 ? -4.179 -12.029 -18.343 1.00 91.62 168 LYS A N 1
ATOM 1275 C CA . LYS A 1 168 ? -4.128 -12.612 -19.685 1.00 91.62 168 LYS A CA 1
ATOM 1276 C C . LYS A 1 168 ? -5.123 -11.896 -20.578 1.00 91.62 168 LYS A C 1
ATOM 1278 O O . LYS A 1 168 ? -6.332 -11.990 -20.361 1.00 91.62 168 LYS A O 1
ATOM 1283 N N . PHE A 1 169 ? -4.622 -11.193 -21.582 1.00 89.06 169 PHE A N 1
ATOM 1284 C CA . PHE A 1 169 ? -5.430 -10.428 -22.523 1.00 89.06 169 PHE A CA 1
ATOM 1285 C C . PHE A 1 169 ? -4.878 -10.587 -23.938 1.00 89.06 169 PHE A C 1
ATOM 1287 O O . PHE A 1 169 ? -3.675 -10.522 -24.145 1.00 89.06 169 PHE A O 1
ATOM 1294 N N . ALA A 1 170 ? -5.759 -10.825 -24.914 1.00 87.56 170 ALA A N 1
ATOM 1295 C CA . ALA A 1 170 ? -5.384 -10.995 -26.323 1.00 87.56 170 ALA A CA 1
ATOM 1296 C C . ALA A 1 170 ? -4.279 -12.051 -26.593 1.00 87.56 170 ALA A C 1
ATOM 1298 O O . ALA A 1 170 ? -3.555 -11.952 -27.576 1.00 87.56 170 ALA A O 1
ATOM 1299 N N . GLY A 1 171 ? -4.173 -13.084 -25.746 1.00 87.00 171 GLY A N 1
ATOM 1300 C CA . GLY A 1 171 ? -3.153 -14.137 -25.866 1.00 87.00 171 GLY A CA 1
ATOM 1301 C C . GLY A 1 171 ? -1.800 -13.797 -25.231 1.00 87.00 171 GLY A C 1
ATOM 1302 O O . GLY A 1 171 ? -0.906 -14.639 -25.247 1.00 87.00 171 GLY A O 1
ATOM 1303 N N . GLU A 1 172 ? -1.666 -12.614 -24.633 1.00 87.69 172 GLU A N 1
ATOM 1304 C CA . GLU A 1 172 ? -0.466 -12.153 -23.936 1.00 87.69 172 GLU A CA 1
ATOM 1305 C C . GLU A 1 172 ? -0.711 -12.042 -22.426 1.00 87.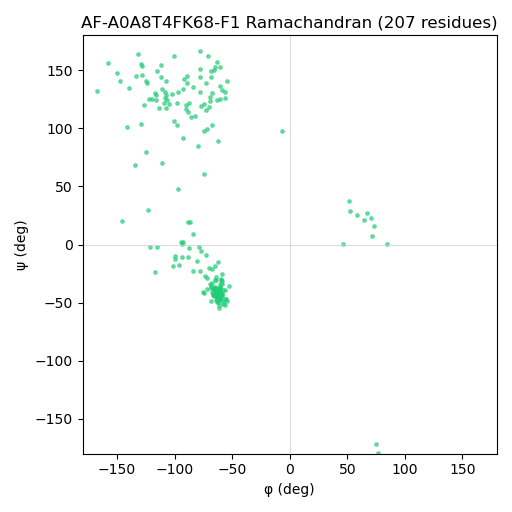69 172 GLU A C 1
ATOM 1307 O O . GLU A 1 172 ? -1.846 -11.873 -21.968 1.00 87.69 172 GLU A O 1
ATOM 1312 N N . THR A 1 173 ? 0.365 -12.149 -21.645 1.00 88.25 173 THR A N 1
ATOM 1313 C CA . THR A 1 173 ? 0.340 -12.008 -20.185 1.00 88.25 173 THR A CA 1
ATOM 1314 C C . THR A 1 173 ? 0.962 -10.675 -19.801 1.00 88.25 173 THR A C 1
ATOM 1316 O O . THR A 1 173 ? 2.120 -10.411 -20.115 1.00 88.25 173 THR A O 1
ATOM 1319 N N . PHE A 1 174 ? 0.212 -9.866 -19.064 1.00 85.69 174 PHE A N 1
ATOM 1320 C CA . PHE A 1 174 ? 0.636 -8.556 -18.585 1.00 85.69 174 PHE A CA 1
ATOM 1321 C C . PHE A 1 174 ? 0.718 -8.546 -17.064 1.00 85.69 174 PHE A C 1
ATOM 1323 O O . PHE A 1 174 ? -0.082 -9.197 -16.381 1.00 85.69 174 PHE A O 1
ATOM 1330 N N . SER A 1 175 ? 1.628 -7.740 -16.512 1.00 82.69 175 SER A N 1
ATOM 1331 C CA . SER A 1 175 ? 1.482 -7.331 -15.116 1.00 82.69 175 SER A CA 1
ATOM 1332 C C . SER A 1 175 ? 0.158 -6.572 -14.953 1.00 82.69 175 SER A C 1
ATOM 1334 O O . SER A 1 175 ? -0.335 -5.939 -15.892 1.00 82.69 175 SER A O 1
ATOM 1336 N N . ILE A 1 176 ? -0.440 -6.595 -13.760 1.00 84.19 176 ILE A N 1
ATOM 1337 C CA . ILE A 1 176 ? -1.665 -5.816 -13.515 1.00 84.19 176 ILE A CA 1
ATOM 1338 C C . ILE A 1 176 ? -1.442 -4.315 -13.748 1.00 84.19 176 ILE A C 1
ATOM 1340 O O . ILE A 1 176 ? -2.354 -3.632 -14.216 1.00 84.19 176 ILE A O 1
ATOM 1344 N N . ALA A 1 177 ? -0.248 -3.796 -13.451 1.00 76.75 177 ALA A N 1
ATOM 1345 C CA . ALA A 1 177 ? 0.087 -2.396 -13.695 1.00 76.75 177 ALA A CA 1
ATOM 1346 C C . ALA A 1 177 ? 0.057 -2.066 -15.196 1.00 76.75 177 ALA A C 1
ATOM 1348 O O . ALA A 1 177 ? -0.640 -1.131 -15.599 1.00 76.75 177 ALA A O 1
ATOM 1349 N N . ASP A 1 178 ? 0.714 -2.880 -16.024 1.00 81.06 178 ASP A N 1
ATOM 1350 C CA . ASP A 1 178 ? 0.742 -2.689 -17.479 1.00 81.06 178 ASP A CA 1
ATOM 1351 C C . ASP A 1 178 ? -0.652 -2.862 -18.080 1.00 81.06 178 ASP A C 1
ATOM 1353 O O . ASP A 1 178 ? -1.099 -2.050 -18.889 1.00 81.06 178 ASP A O 1
ATOM 1357 N N . PHE A 1 179 ? -1.405 -3.862 -17.616 1.00 86.19 179 PHE A N 1
ATOM 1358 C CA . PHE A 1 179 ? -2.774 -4.076 -18.069 1.00 86.19 179 PHE A CA 1
ATOM 1359 C C . PHE A 1 179 ? -3.696 -2.900 -17.722 1.00 86.19 179 PHE A C 1
ATOM 1361 O O . PHE A 1 179 ? -4.538 -2.500 -18.529 1.00 86.19 179 PHE A O 1
ATOM 1368 N N . ARG A 1 180 ? -3.529 -2.288 -16.542 1.00 83.94 180 ARG A N 1
ATOM 1369 C CA . ARG A 1 180 ? -4.253 -1.059 -16.176 1.00 83.94 180 ARG A CA 1
ATOM 1370 C C . ARG A 1 180 ? -3.868 0.110 -17.078 1.00 83.94 180 ARG A C 1
ATOM 1372 O O . ARG A 1 180 ? -4.765 0.864 -17.462 1.00 83.94 180 ARG A O 1
ATOM 1379 N N . ALA A 1 181 ? -2.587 0.249 -17.425 1.00 82.88 181 ALA A N 1
ATOM 1380 C CA . ALA A 1 181 ? -2.120 1.271 -18.357 1.00 82.88 181 ALA A CA 1
ATOM 1381 C C . ALA A 1 181 ? -2.763 1.080 -19.738 1.00 82.88 181 ALA A C 1
ATOM 1383 O O . ALA A 1 181 ? -3.373 2.019 -20.247 1.00 82.88 181 ALA A O 1
ATOM 1384 N N . ILE A 1 182 ? -2.762 -0.146 -20.274 1.00 83.88 182 ILE A N 1
ATOM 1385 C CA . ILE A 1 182 ? -3.440 -0.498 -21.531 1.00 83.88 182 ILE A CA 1
ATOM 1386 C C . ILE A 1 182 ? -4.926 -0.139 -21.457 1.00 83.88 182 ILE A C 1
ATOM 1388 O O . ILE A 1 182 ? -5.420 0.617 -22.291 1.00 83.88 182 ILE A O 1
ATOM 1392 N N . ARG A 1 183 ? -5.634 -0.588 -20.414 1.00 84.00 183 ARG A N 1
ATOM 1393 C CA . ARG A 1 183 ? -7.066 -0.300 -20.230 1.00 84.00 183 ARG A CA 1
ATOM 1394 C C . ARG A 1 183 ? -7.366 1.199 -20.141 1.00 84.00 183 ARG A C 1
ATOM 1396 O O . ARG A 1 183 ? -8.447 1.639 -20.516 1.00 84.00 183 ARG A O 1
ATOM 1403 N N . SER A 1 184 ? -6.436 2.000 -19.624 1.00 82.06 184 SER A N 1
ATOM 1404 C CA . SER A 1 184 ? -6.632 3.448 -19.498 1.00 82.06 184 SER A CA 1
ATOM 1405 C C . SER A 1 184 ? -6.636 4.184 -20.844 1.00 82.06 184 SER A C 1
ATOM 1407 O O . SER A 1 184 ? -7.197 5.279 -20.915 1.00 82.06 184 SER A O 1
ATOM 1409 N N . THR A 1 185 ? -6.073 3.574 -21.896 1.00 83.94 185 THR A N 1
ATOM 1410 C CA . THR A 1 185 ? -5.999 4.158 -23.246 1.00 83.94 185 THR A CA 1
ATOM 1411 C C . THR A 1 185 ? -7.341 4.162 -23.979 1.00 83.94 185 THR A C 1
ATOM 1413 O O . THR A 1 185 ? -7.587 5.064 -24.775 1.00 83.94 185 THR A O 1
ATOM 1416 N N . ASP A 1 186 ? -8.240 3.224 -23.663 1.00 79.75 186 ASP A N 1
ATOM 1417 C CA . ASP A 1 186 ? -9.582 3.151 -24.244 1.00 79.75 186 ASP A CA 1
ATOM 1418 C C . ASP A 1 186 ? -10.616 2.742 -23.185 1.00 79.75 186 ASP A C 1
ATOM 1420 O O . ASP A 1 186 ? -10.784 1.578 -22.841 1.00 79.75 186 ASP A O 1
ATOM 1424 N N . LYS A 1 187 ? -11.368 3.713 -22.665 1.00 73.00 187 LYS A N 1
ATOM 1425 C CA . LYS A 1 187 ? -12.400 3.444 -21.649 1.00 73.00 187 LYS A CA 1
ATOM 1426 C C . LYS A 1 187 ? -13.688 2.837 -22.220 1.00 73.00 187 LYS A C 1
ATOM 1428 O O . LYS A 1 187 ? -14.593 2.536 -21.445 1.00 73.00 187 LYS A O 1
ATOM 1433 N N . THR A 1 188 ? -13.800 2.716 -23.542 1.00 71.44 188 THR A N 1
ATOM 1434 C CA . THR A 1 188 ? -15.000 2.221 -24.234 1.00 71.44 188 THR A CA 1
ATOM 1435 C C . THR A 1 188 ? -14.874 0.768 -24.680 1.00 71.44 188 THR A C 1
ATOM 1437 O O . THR A 1 188 ? -15.893 0.117 -24.910 1.00 71.44 188 THR A O 1
ATOM 1440 N N . ALA A 1 189 ? -13.649 0.244 -24.755 1.00 75.75 189 ALA A N 1
ATOM 1441 C CA 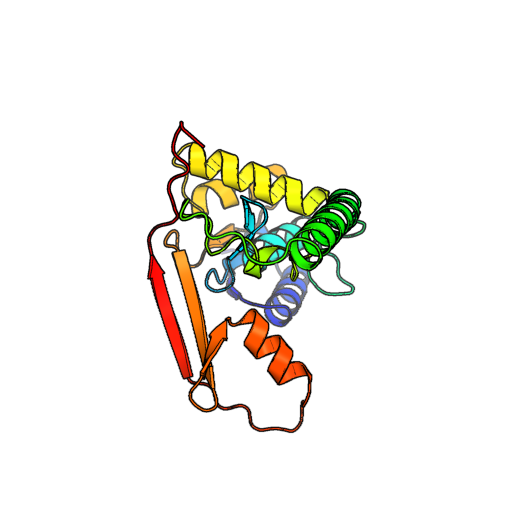. ALA A 1 189 ? -13.394 -1.146 -25.093 1.00 75.75 189 ALA A CA 1
ATOM 1442 C C . ALA A 1 189 ? -13.772 -2.109 -23.950 1.00 75.75 189 ALA A C 1
ATOM 1444 O O . ALA A 1 189 ? -13.499 -1.871 -22.770 1.00 75.75 189 ALA A O 1
ATOM 1445 N N . ASP A 1 190 ? -14.384 -3.239 -24.317 1.00 77.12 190 ASP A N 1
ATOM 1446 C CA . ASP A 1 190 ? -14.708 -4.340 -23.403 1.00 77.12 190 ASP A CA 1
ATOM 1447 C C . ASP A 1 190 ? -13.456 -5.197 -23.156 1.00 77.12 190 ASP A C 1
ATOM 1449 O O . ASP A 1 190 ? -13.200 -6.196 -23.833 1.00 77.12 190 ASP A O 1
ATOM 1453 N N . PHE A 1 191 ? -12.630 -4.768 -22.201 1.00 80.12 191 PHE A N 1
ATOM 1454 C CA . PHE A 1 191 ? -11.443 -5.505 -21.776 1.00 80.12 191 PHE A CA 1
ATOM 1455 C C . PHE A 1 191 ? -11.832 -6.712 -20.916 1.00 80.12 191 PHE A C 1
ATOM 1457 O O . PHE A 1 191 ? -12.019 -6.597 -19.703 1.00 80.12 191 PHE A O 1
ATOM 1464 N N . LYS A 1 192 ? -11.896 -7.892 -21.535 1.00 82.69 192 LYS A N 1
ATOM 1465 C CA . LYS A 1 192 ? -12.024 -9.174 -20.830 1.00 82.69 192 LYS A CA 1
ATOM 1466 C C . LYS A 1 192 ? -10.661 -9.834 -20.703 1.00 82.69 192 LYS A C 1
ATOM 1468 O O . LYS A 1 192 ? -10.155 -10.394 -21.671 1.00 82.69 192 LYS A O 1
ATOM 1473 N N . ALA A 1 193 ? -10.086 -9.755 -19.508 1.00 84.38 193 ALA A N 1
ATOM 1474 C CA . ALA A 1 193 ? -8.867 -10.469 -19.158 1.00 84.38 193 ALA A CA 1
ATOM 1475 C C . ALA A 1 193 ? -9.154 -11.563 -18.130 1.00 84.38 193 ALA A C 1
ATOM 1477 O O . ALA A 1 193 ? -9.981 -11.384 -17.233 1.00 84.38 193 ALA A O 1
ATOM 1478 N N . GLU A 1 194 ? -8.450 -12.681 -18.255 1.00 89.31 194 GLU A N 1
ATOM 1479 C CA . GLU A 1 194 ? -8.383 -13.695 -17.206 1.00 89.31 194 GLU A CA 1
ATOM 1480 C C . GLU A 1 194 ? -7.307 -13.285 -16.195 1.00 89.31 194 GLU A C 1
ATOM 1482 O O . GLU A 1 194 ? -6.224 -12.848 -16.584 1.00 89.31 194 GLU A O 1
ATOM 1487 N N . ILE A 1 195 ? -7.612 -13.397 -14.899 1.00 88.62 195 ILE A N 1
ATOM 1488 C CA . ILE A 1 195 ? -6.654 -13.094 -13.832 1.00 88.62 195 ILE A CA 1
ATOM 1489 C C . ILE A 1 195 ? -6.016 -14.392 -13.353 1.00 88.62 195 ILE A C 1
ATOM 1491 O O . ILE A 1 195 ? -6.710 -15.283 -12.865 1.00 88.62 195 ILE A O 1
ATOM 1495 N N . GLU A 1 196 ? -4.693 -14.465 -13.447 1.00 87.19 196 GLU A N 1
ATOM 1496 C CA . GLU A 1 196 ? -3.890 -15.545 -12.882 1.00 87.19 196 GLU A CA 1
ATOM 1497 C C . GLU A 1 196 ? -3.120 -15.037 -11.659 1.00 87.19 196 GLU A C 1
ATOM 1499 O O . GLU A 1 196 ? -2.643 -13.901 -11.639 1.00 87.19 196 GLU A O 1
ATOM 1504 N N . LEU A 1 197 ? -3.021 -15.876 -10.626 1.00 86.75 197 LEU A N 1
ATOM 1505 C CA . LEU A 1 197 ? -2.308 -15.567 -9.390 1.00 86.75 197 LEU A CA 1
ATOM 1506 C C . LEU A 1 197 ? -1.133 -16.523 -9.221 1.00 86.75 197 LEU A C 1
ATOM 1508 O O . LEU A 1 197 ? -1.318 -17.738 -9.152 1.00 86.75 197 LEU A O 1
ATOM 1512 N N . GLU A 1 198 ? 0.060 -15.964 -9.071 1.00 84.88 198 GLU A N 1
ATOM 1513 C CA . GLU A 1 198 ? 1.261 -16.712 -8.728 1.00 84.88 198 GLU A CA 1
ATOM 1514 C C . GLU A 1 198 ? 1.595 -16.523 -7.245 1.00 84.88 198 GLU A C 1
ATOM 1516 O O . GLU A 1 198 ? 1.678 -15.397 -6.749 1.00 84.88 198 GLU A O 1
ATOM 1521 N N . PHE A 1 199 ? 1.807 -17.634 -6.535 1.00 85.19 199 PHE A N 1
ATOM 1522 C CA . PHE A 1 199 ? 2.138 -17.644 -5.112 1.00 85.19 199 PHE A CA 1
ATOM 1523 C C . PHE A 1 199 ? 3.602 -18.024 -4.920 1.00 85.19 199 PHE A C 1
ATOM 1525 O O . PHE A 1 199 ? 4.013 -19.145 -5.218 1.00 85.19 199 PHE A O 1
ATOM 1532 N N . THR A 1 200 ? 4.387 -17.111 -4.360 1.00 79.31 200 THR A N 1
ATOM 1533 C CA . THR A 1 200 ? 5.810 -17.323 -4.075 1.00 79.31 200 THR A CA 1
ATOM 1534 C C . THR A 1 200 ? 6.150 -16.893 -2.649 1.00 79.31 200 THR A C 1
ATOM 1536 O O . THR A 1 200 ? 5.392 -16.199 -1.969 1.00 79.31 200 THR A O 1
ATOM 1539 N N . LYS A 1 201 ? 7.303 -17.325 -2.129 1.00 71.88 201 LYS A N 1
ATOM 1540 C CA . LYS A 1 201 ? 7.824 -16.758 -0.876 1.00 71.88 201 LYS A CA 1
ATOM 1541 C C . LYS A 1 201 ? 8.452 -15.400 -1.173 1.00 71.88 201 LYS A C 1
ATOM 1543 O O . LYS A 1 201 ? 9.083 -15.230 -2.214 1.00 71.88 201 LYS A O 1
ATOM 1548 N N . TYR A 1 202 ? 8.326 -14.445 -0.251 1.00 68.19 202 TYR A N 1
ATOM 1549 C CA . TYR A 1 202 ? 9.126 -13.225 -0.346 1.00 68.19 202 TYR A CA 1
ATOM 1550 C C . TYR A 1 202 ? 10.616 -13.596 -0.334 1.00 68.19 202 TYR A C 1
ATOM 1552 O O . TYR A 1 202 ? 11.013 -14.414 0.510 1.00 68.19 202 TYR A O 1
ATOM 1560 N N . PRO A 1 203 ? 11.427 -13.030 -1.252 1.00 64.75 203 PRO A N 1
ATOM 1561 C CA . PRO A 1 203 ? 12.859 -13.275 -1.253 1.00 64.75 203 PRO A CA 1
ATOM 1562 C C . PRO A 1 203 ? 13.405 -12.880 0.117 1.00 64.75 203 PRO A C 1
ATOM 1564 O O . PRO A 1 203 ? 13.136 -11.790 0.624 1.00 64.75 203 PRO A O 1
ATOM 1567 N N . GLN A 1 204 ? 14.109 -13.812 0.754 1.00 57.19 204 GLN A N 1
ATOM 1568 C CA . GLN A 1 204 ? 14.836 -13.499 1.973 1.00 57.19 204 GLN A CA 1
ATOM 1569 C C . GLN A 1 204 ? 16.037 -12.662 1.545 1.00 57.19 204 GLN A C 1
ATOM 1571 O O . GLN A 1 204 ? 16.872 -13.152 0.791 1.00 57.19 204 GLN A O 1
ATOM 1576 N N . ILE A 1 205 ? 16.099 -11.404 1.984 1.00 56.25 205 ILE A N 1
ATOM 1577 C CA . ILE A 1 205 ? 17.299 -10.585 1.804 1.00 56.25 205 ILE A CA 1
ATOM 1578 C C . ILE A 1 205 ? 18.370 -11.227 2.691 1.00 56.25 205 ILE A C 1
ATOM 1580 O O . ILE A 1 205 ? 18.296 -11.136 3.918 1.00 56.25 205 ILE A O 1
ATOM 1584 N N . THR A 1 206 ? 19.293 -11.971 2.087 1.00 48.78 206 THR A N 1
ATOM 1585 C CA . THR A 1 206 ? 20.380 -12.654 2.796 1.00 48.78 206 THR A CA 1
ATOM 1586 C C . THR A 1 206 ? 21.404 -11.641 3.313 1.00 48.78 206 THR A C 1
ATOM 1588 O O . THR A 1 206 ? 21.420 -10.486 2.887 1.00 48.78 206 THR A O 1
ATOM 1591 N N . GLU A 1 207 ? 22.249 -12.044 4.267 1.00 49.09 207 GLU A N 1
ATOM 1592 C CA . GLU A 1 207 ? 23.286 -11.161 4.831 1.00 49.09 207 GLU A CA 1
ATOM 1593 C C . GLU A 1 207 ? 24.260 -10.631 3.762 1.00 49.09 207 GLU A C 1
ATOM 1595 O O . GLU A 1 207 ? 24.750 -9.515 3.911 1.00 49.09 207 GLU A O 1
ATOM 1600 N N . ASP A 1 208 ? 24.425 -11.362 2.654 1.00 43.44 208 ASP A N 1
ATOM 1601 C CA . ASP A 1 208 ? 25.355 -11.059 1.555 1.00 43.44 208 ASP A CA 1
ATOM 1602 C C . ASP A 1 208 ? 24.828 -10.066 0.494 1.00 43.44 208 ASP A C 1
ATOM 1604 O O . ASP A 1 208 ? 25.465 -9.878 -0.543 1.00 43.44 208 ASP A O 1
ATOM 1608 N N . THR A 1 209 ? 23.675 -9.428 0.731 1.00 42.44 209 THR A N 1
ATOM 1609 C CA . THR A 1 209 ? 23.100 -8.370 -0.132 1.00 42.44 209 THR A CA 1
ATOM 1610 C C . THR A 1 209 ? 22.767 -7.104 0.643 1.00 42.44 209 THR A C 1
ATOM 1612 O O . THR A 1 209 ? 22.149 -7.215 1.740 1.00 42.44 209 THR A O 1
#

Secondary structure (DSSP, 8-state):
----EEEEE-SHHHHHHHHHHTTTS-GGGEEEEE--TT-EEETTEEE-HHHHHHHHHHTT-B-TTTTSSBTT---HHHHHHHHHHHHHHHHHHHS------SS-TTSHHHHS-PPP--HHHHHHHHHHHHHHHTT--HHHHHHHHHHHTT--SEEEES-SSEEEEEEEETTEEEEHHHHHHHHHH-SSS----EEEEEEEPPPP--TT-